Protein AF-A0AAD5YJL0-F1 (afdb_monomer)

Secondary structure (DSSP, 8-state):
-HHHHHHHHHHHHHHHHHH---EEEETTTTEEEES--TT--HHHHHHH-HHHHT--HHHHHHHHH-TT-EEEEEEHHHH----THHHHHHHHHHH-GGGHHHHHHHHHHT-EEEEETTEEEEEE-HHHHHHHHHHHHHHHHT--HHHHHHHHHHHHHHHHHHHHHHTT---TTSHHHHHHHH--

Sequence (184 aa):
MTPLKKDWVNVFGPLTEMLGLQVRMNVQRKCVEIREKLVLSRRVQILLNPSALGFDVNDAIALLRLDDLYLDSFEIKDVKTLHGDHLSRAIGRIAGQDGKTKFTIENASRTRIVLADTKIHILGSFQNIKVARDAIVSLILGSPPGKVYAGLRTIIEVGFLSDHWIDNMPNLVTFTNIIVSCFR

Foldseek 3Di:
DVPCVVCVVVLVVLCCPVVVWDWDQDPVVRFIDTPDPPDPDVLNVCLRCVVVVQHDNVLSVVCSVDVQKDKDKDFLCVLPVDDDPLLVVLLCQCCDDVNVNVVLLCVLLVWDWDDDSGMIMIMDGPVSVVLSVVLSSCSSVPHDSVVSSVSSVVVSVVVVVVVVVVVPDPDPPCPVVPVVVVVD

InterPro domains:
  IPR004087 K Homology domain [SM00322] (76-141)
  IPR036612 K Homology domain, type 1 superfamily [G3DSA:3.30.1370.10] (67-159)
  IPR036612 K Homology domain, type 1 superfamily [SSF54791] (68-156)
  IPR055211 PNO1, second type I KH domain [PF22891] (73-155)
  IPR055211 PNO1, second type I KH domain [cd22392] (73-155)

Solvent-accessible surface area (backbone atoms only — not comparable to full-atom values): 10836 Å² total; per-residue (Å²): 117,72,61,63,69,70,49,37,68,73,51,47,51,58,43,40,72,74,68,66,49,58,72,46,77,40,79,90,79,73,45,76,48,60,78,70,78,84,70,77,49,69,62,57,56,41,50,77,43,26,75,80,75,68,46,54,68,69,61,37,50,49,47,71,74,36,87,70,48,41,83,46,78,47,51,59,60,81,82,45,87,60,60,71,74,54,41,58,51,35,47,49,59,52,32,34,75,94,36,49,46,39,52,51,50,26,64,63,41,68,31,53,73,41,81,57,90,58,40,38,36,40,36,24,41,73,69,35,42,50,54,48,48,54,47,52,51,40,45,61,77,60,51,58,66,69,61,47,54,52,52,49,50,54,53,47,56,52,54,53,57,54,56,59,54,66,79,66,63,86,66,88,78,60,62,72,64,56,61,63,62,73,76,107

Structure (mmCIF, N/CA/C/O backbone):
data_AF-A0AAD5YJL0-F1
#
_entry.id   AF-A0AAD5YJL0-F1
#
loop_
_atom_site.group_PDB
_atom_site.id
_atom_site.type_symbol
_atom_site.label_atom_id
_atom_site.label_alt_id
_atom_site.label_comp_id
_atom_site.label_asym_id
_atom_site.label_entity_id
_atom_site.label_seq_id
_atom_site.pdbx_PDB_ins_code
_atom_site.Cartn_x
_atom_site.Cartn_y
_atom_site.Cartn_z
_atom_site.occupancy
_atom_site.B_iso_or_equiv
_atom_site.auth_seq_id
_atom_site.auth_comp_id
_atom_site.auth_asym_id
_atom_site.auth_atom_id
_atom_site.pdbx_PDB_model_num
ATOM 1 N N . MET A 1 1 ? -6.881 -18.505 12.253 1.00 46.75 1 MET A N 1
ATOM 2 C CA . MET A 1 1 ? -7.752 -18.262 13.435 1.00 46.75 1 MET A CA 1
ATOM 3 C C . MET A 1 1 ? -6.973 -17.828 14.676 1.00 46.75 1 MET A C 1
ATOM 5 O O . MET A 1 1 ? -7.501 -17.049 15.452 1.00 46.75 1 MET A O 1
ATOM 9 N N . THR A 1 2 ? -5.728 -18.274 14.862 1.00 53.34 2 THR A N 1
ATOM 10 C CA . THR A 1 2 ? -4.837 -17.832 15.949 1.00 53.34 2 THR A CA 1
ATOM 11 C C . THR A 1 2 ? -4.441 -16.343 15.971 1.00 53.34 2 THR A C 1
ATOM 13 O O . THR A 1 2 ? -4.261 -15.864 17.087 1.00 53.34 2 THR A O 1
ATOM 16 N N . PRO A 1 3 ? -4.335 -15.585 14.853 1.00 60.44 3 PRO A N 1
ATOM 17 C CA . PRO A 1 3 ? -3.966 -14.164 14.940 1.00 60.44 3 PRO A CA 1
ATOM 18 C C . PRO A 1 3 ? -5.139 -13.290 15.415 1.00 60.44 3 PRO A C 1
ATOM 20 O O . PRO A 1 3 ? -5.037 -12.616 16.429 1.00 60.44 3 PRO A O 1
ATOM 23 N N . LEU A 1 4 ? -6.322 -13.442 14.806 1.00 63.41 4 LEU A N 1
ATOM 24 C CA . LEU A 1 4 ? -7.516 -12.640 15.122 1.00 63.41 4 LEU A CA 1
ATOM 25 C C . LEU A 1 4 ? -7.944 -12.688 16.597 1.00 63.41 4 LEU A C 1
ATOM 27 O O . LEU A 1 4 ? -8.411 -11.687 17.121 1.00 63.41 4 LEU A O 1
ATOM 31 N N . LYS A 1 5 ? -7.778 -13.830 17.283 1.00 67.19 5 LYS A N 1
ATOM 32 C CA . LYS A 1 5 ? -8.105 -13.945 18.716 1.00 67.19 5 LYS A CA 1
ATOM 33 C C . LYS A 1 5 ? -7.075 -13.244 19.615 1.00 67.19 5 LYS A C 1
ATOM 35 O O . LYS A 1 5 ? -7.448 -12.781 20.686 1.00 67.19 5 LYS A O 1
ATOM 40 N N . LYS A 1 6 ? -5.802 -13.188 19.204 1.00 72.50 6 LYS A N 1
ATOM 41 C CA . LYS A 1 6 ? -4.733 -12.502 19.952 1.00 72.50 6 LYS A CA 1
ATOM 42 C C . LYS A 1 6 ? -4.849 -10.989 19.806 1.00 72.50 6 LYS A C 1
ATOM 44 O O . LYS A 1 6 ? -4.764 -10.278 20.799 1.00 72.50 6 LYS A O 1
ATOM 49 N N . ASP A 1 7 ? -5.140 -10.532 18.594 1.00 73.88 7 ASP A N 1
ATOM 50 C CA . ASP A 1 7 ? -5.190 -9.105 18.273 1.00 73.88 7 ASP A CA 1
ATOM 51 C C . ASP A 1 7 ? -6.573 -8.481 18.523 1.00 73.88 7 ASP A C 1
ATOM 53 O O . ASP A 1 7 ? -6.754 -7.275 18.369 1.00 73.88 7 ASP A O 1
ATOM 57 N N . TRP A 1 8 ? -7.554 -9.285 18.954 1.00 77.12 8 TRP A N 1
ATOM 58 C CA . TRP A 1 8 ? -8.937 -8.857 19.185 1.00 77.12 8 TRP A CA 1
ATOM 59 C C . TRP A 1 8 ? -9.049 -7.658 20.131 1.00 77.12 8 TRP A C 1
ATOM 61 O O . TRP A 1 8 ? -9.861 -6.770 19.893 1.00 77.12 8 TRP A O 1
ATOM 71 N N . VAL A 1 9 ? -8.218 -7.603 21.176 1.00 78.00 9 VAL A N 1
ATOM 72 C CA . VAL A 1 9 ? -8.211 -6.491 22.143 1.00 78.00 9 VAL A CA 1
ATOM 73 C C . VAL A 1 9 ? -7.853 -5.169 21.455 1.00 78.00 9 VAL A C 1
ATOM 75 O O . VAL A 1 9 ? -8.500 -4.153 21.698 1.00 78.00 9 VAL A O 1
ATOM 78 N N . ASN A 1 10 ? -6.890 -5.204 20.531 1.00 77.62 10 ASN A N 1
ATOM 79 C CA . ASN A 1 10 ? -6.426 -4.029 19.790 1.00 77.62 10 ASN A CA 1
ATOM 80 C C . ASN A 1 10 ? -7.416 -3.591 18.705 1.00 77.62 10 ASN A C 1
ATOM 82 O O . ASN A 1 10 ? -7.452 -2.421 18.342 1.00 77.62 10 ASN A O 1
ATOM 86 N N . VAL A 1 11 ? -8.213 -4.526 18.184 1.00 77.81 11 VAL A N 1
ATOM 87 C CA . VAL A 1 11 ? -9.255 -4.268 17.178 1.00 77.81 11 VAL A CA 1
ATOM 88 C C . VAL A 1 11 ? -10.523 -3.721 17.838 1.00 77.81 11 VAL A C 1
ATOM 90 O O . VAL A 1 11 ? -11.143 -2.797 17.318 1.00 77.81 11 VAL A O 1
ATOM 93 N N . PHE A 1 12 ? -10.909 -4.271 18.991 1.00 78.69 12 PHE A N 1
ATOM 94 C CA . PHE A 1 12 ? -12.154 -3.926 19.676 1.00 78.69 12 PHE A CA 1
ATOM 95 C C . PHE A 1 12 ? -12.164 -2.489 20.210 1.00 78.69 12 PHE A C 1
ATOM 97 O O . PHE A 1 12 ? -13.127 -1.773 19.950 1.00 78.69 12 PHE A O 1
ATOM 104 N N . GLY A 1 13 ? -11.094 -2.058 20.890 1.00 80.94 13 GLY A N 1
ATOM 105 C CA . GLY A 1 13 ? -10.988 -0.713 21.477 1.00 80.94 13 GLY A CA 1
ATOM 106 C C . GLY A 1 13 ? -11.325 0.422 20.496 1.00 80.94 13 GLY A C 1
ATOM 107 O O . GLY A 1 13 ? -12.311 1.129 20.712 1.00 80.94 13 GLY A O 1
ATOM 108 N N . PRO A 1 14 ? -10.596 0.563 19.371 1.00 78.94 14 PRO A N 1
ATOM 109 C CA . PRO A 1 14 ? -10.868 1.623 18.404 1.00 78.94 14 PRO A CA 1
ATOM 110 C C . PRO A 1 14 ? -12.247 1.498 17.738 1.00 78.94 14 PRO A C 1
ATOM 112 O O . PRO A 1 14 ? -12.846 2.517 17.410 1.00 78.94 14 PRO A O 1
ATOM 115 N N . LEU A 1 15 ? -12.804 0.291 17.574 1.00 77.50 15 LEU A N 1
ATOM 116 C CA . LEU A 1 15 ? -14.157 0.127 17.021 1.00 77.50 15 LEU A CA 1
ATOM 117 C C . LEU A 1 15 ? -15.241 0.687 17.946 1.00 77.50 15 LEU A C 1
ATOM 119 O O . LEU A 1 15 ? -16.172 1.343 17.475 1.00 77.50 15 LEU A O 1
ATOM 123 N N . THR A 1 16 ? -15.139 0.422 19.248 1.00 78.75 16 THR A N 1
ATOM 124 C CA . THR A 1 16 ? -16.136 0.887 20.216 1.00 78.75 16 THR A CA 1
ATOM 125 C C . THR A 1 16 ? -15.958 2.349 20.585 1.00 78.75 16 THR A C 1
ATOM 127 O O . THR A 1 16 ? -16.950 3.053 20.734 1.00 78.75 16 THR A O 1
ATOM 130 N N . GLU A 1 17 ? -14.716 2.813 20.721 1.00 79.06 17 GLU A N 1
ATOM 131 C CA . GLU A 1 17 ? -14.425 4.176 21.174 1.00 79.06 17 GLU A CA 1
ATOM 132 C C . GLU A 1 17 ? -14.577 5.202 20.050 1.00 79.06 17 GLU A C 1
ATOM 134 O O . GLU A 1 17 ? -15.132 6.273 20.277 1.00 79.06 17 GLU A O 1
ATOM 139 N N . MET A 1 18 ? -14.123 4.880 18.833 1.00 71.56 18 MET A N 1
ATOM 140 C CA . MET A 1 18 ? -14.142 5.839 17.724 1.00 71.56 18 MET A CA 1
ATOM 141 C C . MET A 1 18 ? -15.454 5.823 16.942 1.00 71.56 18 MET A C 1
ATOM 143 O O . MET A 1 18 ? -15.911 6.873 16.504 1.00 71.56 18 MET A O 1
ATOM 147 N N . LEU A 1 19 ? -16.052 4.642 16.739 1.00 72.69 19 LEU A N 1
ATOM 148 C CA . LEU A 1 19 ? -17.272 4.502 15.935 1.00 72.69 19 LEU A CA 1
ATOM 149 C C . LEU A 1 19 ? -18.532 4.227 16.766 1.00 72.69 19 LEU A C 1
ATOM 151 O O . LEU A 1 19 ? -19.622 4.210 16.201 1.00 72.69 19 LEU A O 1
ATOM 155 N N . GLY A 1 20 ? -18.418 3.973 18.076 1.00 73.19 20 GLY A N 1
ATOM 156 C CA . GLY A 1 20 ? -19.575 3.643 18.920 1.00 73.19 20 GLY A CA 1
ATOM 157 C C . GLY A 1 20 ? -20.266 2.322 18.552 1.00 73.19 20 GLY A C 1
ATOM 158 O O . GLY A 1 20 ? -21.385 2.060 18.994 1.00 73.19 20 GLY A O 1
ATOM 159 N N . LEU A 1 21 ? -19.625 1.480 17.733 1.00 78.12 21 LEU A N 1
ATOM 160 C CA . LEU A 1 21 ? -20.249 0.286 17.169 1.00 78.12 21 LEU A CA 1
ATOM 161 C C . LEU A 1 21 ? -20.317 -0.843 18.198 1.00 78.12 21 LEU A C 1
ATOM 163 O O . LEU A 1 21 ? -19.326 -1.206 18.830 1.00 78.12 21 LEU A O 1
ATOM 167 N N . GLN A 1 22 ? -21.482 -1.485 18.306 1.00 76.62 22 GLN A N 1
ATOM 168 C CA . GLN A 1 22 ? -21.620 -2.720 19.077 1.00 76.62 22 GLN A CA 1
ATOM 169 C C . GLN A 1 22 ? -21.188 -3.921 18.235 1.00 76.62 22 GLN A C 1
ATOM 171 O O . GLN A 1 22 ? -21.870 -4.311 17.281 1.00 76.62 22 GLN A O 1
ATOM 176 N N . VAL A 1 23 ? -20.065 -4.520 18.627 1.00 78.00 23 VAL A N 1
ATOM 177 C CA . VAL A 1 23 ? -19.414 -5.622 17.914 1.00 78.00 23 VAL A CA 1
ATOM 178 C C . VAL A 1 23 ? -19.487 -6.909 18.737 1.00 78.00 23 VAL A C 1
ATOM 180 O O . VAL A 1 23 ? -19.217 -6.907 19.939 1.00 78.00 23 VAL A O 1
ATOM 183 N N . ARG A 1 24 ? -19.834 -8.030 18.097 1.00 79.88 24 ARG A N 1
ATOM 184 C CA . ARG A 1 24 ? -19.809 -9.375 18.692 1.00 79.88 24 ARG A CA 1
ATOM 185 C C . ARG A 1 24 ? -19.004 -10.325 17.815 1.00 79.88 24 ARG A C 1
ATOM 187 O O . ARG A 1 24 ? -19.235 -10.418 16.616 1.00 79.88 24 ARG A O 1
ATOM 194 N N . MET A 1 25 ? -18.084 -11.077 18.410 1.00 77.25 25 MET A N 1
ATOM 195 C CA . MET A 1 25 ? -17.348 -12.124 17.701 1.00 77.25 25 MET A CA 1
ATOM 196 C C . MET A 1 25 ? -18.051 -13.472 17.877 1.00 77.25 25 MET A C 1
ATOM 198 O O . MET A 1 25 ? -18.180 -13.967 18.997 1.00 77.25 25 MET A O 1
ATOM 202 N N . ASN A 1 26 ? -18.467 -14.097 16.775 1.00 80.88 26 ASN A N 1
ATOM 203 C CA . ASN A 1 26 ? -19.006 -15.452 16.786 1.00 80.88 26 ASN A CA 1
ATOM 204 C C . ASN A 1 26 ? -17.896 -16.458 16.445 1.00 80.88 26 ASN A C 1
ATOM 206 O O . ASN A 1 26 ? -17.498 -16.617 15.289 1.00 80.88 26 ASN A O 1
ATOM 210 N N . VAL A 1 27 ? -17.396 -17.159 17.465 1.00 78.25 27 VAL A N 1
ATOM 211 C CA . VAL A 1 27 ? -16.265 -18.097 17.339 1.00 78.25 27 VAL A CA 1
ATOM 212 C C . VAL A 1 27 ? -16.626 -19.336 16.510 1.00 78.25 27 VAL A C 1
ATOM 214 O O . VAL A 1 27 ? -15.765 -19.872 15.813 1.00 78.25 27 VAL A O 1
ATOM 217 N N . GLN A 1 28 ? -17.889 -19.772 16.532 1.00 75.38 28 GLN A N 1
ATOM 218 C CA . GLN A 1 28 ? -18.337 -20.951 15.781 1.00 75.38 28 GLN A CA 1
ATOM 219 C C . GLN A 1 28 ? -18.406 -20.669 14.279 1.00 75.38 28 GLN A C 1
ATOM 221 O O . GLN A 1 28 ? -17.932 -21.466 13.472 1.00 75.38 28 GLN A O 1
ATOM 226 N N . ARG A 1 29 ? -18.942 -19.500 13.906 1.00 70.94 29 ARG A N 1
ATOM 227 C CA . ARG A 1 29 ? -19.038 -19.072 12.500 1.00 70.94 29 ARG A CA 1
ATOM 228 C C . ARG A 1 29 ? -17.760 -18.420 11.977 1.00 70.94 29 ARG A C 1
ATOM 230 O O . ARG A 1 29 ? -17.644 -18.225 10.775 1.00 70.94 29 ARG A O 1
ATOM 237 N N . LYS A 1 30 ? -16.797 -18.121 12.857 1.00 69.75 30 LYS A N 1
ATOM 238 C CA . LYS A 1 30 ? -15.555 -17.397 12.535 1.00 69.75 30 LYS A CA 1
ATOM 239 C C . LYS A 1 30 ? -15.830 -16.035 11.882 1.00 69.75 30 LYS A C 1
ATOM 241 O O . LYS A 1 30 ? -15.093 -15.608 11.000 1.00 69.75 30 LYS A O 1
ATOM 246 N N . CYS A 1 31 ? -16.899 -15.368 12.310 1.00 67.31 31 CYS A N 1
ATOM 247 C CA . CYS A 1 31 ? -17.322 -14.078 11.774 1.00 67.31 31 CYS A CA 1
ATOM 248 C C . CYS A 1 31 ? -17.524 -13.074 12.905 1.00 67.31 31 CYS A C 1
ATOM 250 O O . CYS A 1 31 ? -17.873 -13.441 14.030 1.00 67.31 31 CYS A O 1
ATOM 252 N N . VAL A 1 32 ? -17.321 -11.801 12.584 1.00 75.56 32 VAL A N 1
ATOM 253 C CA . VAL A 1 32 ? -17.622 -10.685 13.474 1.00 75.56 32 VAL A CA 1
ATOM 254 C C . VAL A 1 32 ? -18.936 -10.058 13.022 1.00 75.56 32 VAL A C 1
ATOM 256 O O . VAL A 1 32 ? -19.089 -9.695 11.858 1.00 75.56 32 VAL A O 1
ATOM 259 N N . GLU A 1 33 ? -19.893 -9.974 13.936 1.00 75.00 33 GLU A N 1
ATOM 260 C CA . GLU A 1 33 ? -21.215 -9.403 13.714 1.00 75.00 33 GLU A CA 1
ATOM 261 C C . GLU A 1 33 ? -21.263 -7.998 14.320 1.00 75.00 33 GLU A C 1
ATOM 263 O O . GLU A 1 33 ? -20.837 -7.779 15.456 1.00 75.00 33 GLU A O 1
ATOM 268 N N . ILE A 1 34 ? -21.789 -7.042 13.560 1.00 75.88 34 ILE A N 1
ATOM 269 C CA . ILE A 1 34 ? -21.974 -5.655 13.990 1.00 75.88 34 ILE A CA 1
ATOM 270 C C . ILE A 1 34 ? -23.470 -5.377 14.027 1.00 75.88 34 ILE A C 1
ATOM 272 O O . ILE A 1 34 ? -24.204 -5.767 13.116 1.00 75.88 34 ILE A O 1
ATOM 276 N N . ARG A 1 35 ? -23.926 -4.751 15.114 1.00 70.12 35 ARG A N 1
ATOM 277 C CA . ARG A 1 35 ? -25.357 -4.550 15.378 1.00 70.12 35 ARG A CA 1
ATOM 278 C C . ARG A 1 35 ? -25.995 -3.500 14.461 1.00 70.12 35 ARG A C 1
ATOM 280 O O . ARG A 1 35 ? -27.181 -3.611 14.164 1.00 70.12 35 ARG A O 1
ATOM 287 N N . GLU A 1 36 ? -25.217 -2.536 13.972 1.00 65.56 36 GLU A N 1
ATOM 288 C CA . GLU A 1 36 ? -25.666 -1.520 13.015 1.00 65.56 36 GLU A CA 1
ATOM 289 C C . GLU A 1 36 ? -25.224 -1.839 11.581 1.00 65.56 36 GLU A C 1
ATOM 291 O O . GLU A 1 36 ? -24.069 -2.168 11.315 1.00 65.56 36 GLU A O 1
ATOM 296 N N . LYS A 1 37 ? -26.174 -1.740 10.642 1.00 54.81 37 LYS A N 1
ATOM 297 C CA . LYS A 1 37 ? -25.960 -1.954 9.198 1.00 54.81 37 LYS A CA 1
ATOM 298 C C . LYS A 1 37 ? -25.691 -0.660 8.426 1.00 54.81 37 LYS A C 1
ATOM 300 O O . LYS A 1 37 ? -25.447 -0.727 7.221 1.00 54.81 37 LYS A O 1
ATOM 305 N N . LEU A 1 38 ? -25.811 0.503 9.070 1.00 47.91 38 LEU A N 1
ATOM 306 C CA . LEU A 1 38 ? -25.838 1.782 8.372 1.00 47.91 38 LEU A CA 1
ATOM 307 C C . LEU A 1 38 ? -24.410 2.182 7.982 1.00 47.91 38 LEU A C 1
ATOM 309 O O . LEU A 1 38 ? -23.680 2.788 8.749 1.00 47.91 38 LEU A O 1
ATOM 313 N N . VAL A 1 39 ? -24.037 1.781 6.766 1.00 52.69 39 VAL A N 1
ATOM 314 C CA . VAL A 1 39 ? -22.784 2.119 6.084 1.00 52.69 39 VAL A CA 1
ATOM 315 C C . VAL A 1 39 ? -21.554 1.595 6.825 1.00 52.69 39 VAL A C 1
ATOM 317 O O . VAL A 1 39 ? -20.802 2.331 7.456 1.00 52.69 39 VAL A O 1
ATOM 320 N N . LEU A 1 40 ? -21.287 0.292 6.683 1.00 58.03 40 LEU A N 1
ATOM 321 C CA . LEU A 1 40 ? -19.936 -0.213 6.917 1.00 58.03 40 LEU A CA 1
ATOM 322 C C . LEU A 1 40 ? -19.003 0.443 5.898 1.00 58.03 40 LEU A C 1
ATOM 324 O O . LEU A 1 40 ? -18.838 -0.047 4.779 1.00 58.03 40 LEU A O 1
ATOM 328 N N . SER A 1 41 ? -18.404 1.567 6.291 1.00 63.59 41 SER A N 1
ATOM 329 C CA . SER A 1 41 ? -17.287 2.173 5.584 1.00 63.59 41 SER A CA 1
ATOM 330 C C . SER A 1 41 ? -16.277 1.076 5.287 1.00 63.59 41 SER A C 1
ATOM 332 O O . SER A 1 41 ? -15.965 0.260 6.155 1.00 63.59 41 SER A O 1
ATOM 334 N N . ARG A 1 42 ? -15.764 1.033 4.056 1.00 64.62 42 ARG A N 1
ATOM 335 C CA . ARG A 1 42 ? -14.827 -0.003 3.583 1.00 64.62 42 ARG A CA 1
ATOM 336 C C . ARG A 1 42 ? -13.682 -0.247 4.583 1.00 64.62 42 ARG A C 1
ATOM 338 O O . ARG A 1 42 ? -13.279 -1.386 4.786 1.00 64.62 42 ARG A O 1
ATOM 345 N N . ARG A 1 43 ? -13.260 0.815 5.285 1.00 67.75 43 ARG A N 1
ATOM 346 C CA . ARG A 1 43 ? -12.330 0.832 6.432 1.00 67.75 43 ARG A CA 1
ATOM 347 C C . ARG A 1 43 ? -12.700 -0.151 7.552 1.00 67.75 43 ARG A C 1
ATOM 349 O O . ARG A 1 43 ? -11.858 -0.930 7.984 1.00 67.75 43 ARG A O 1
ATOM 356 N N . VAL A 1 44 ? -13.963 -0.171 7.973 1.00 67.69 44 VAL A N 1
ATOM 357 C CA . VAL A 1 44 ? -14.464 -1.057 9.035 1.00 67.69 44 VAL A CA 1
ATOM 358 C C . VAL A 1 44 ? -14.429 -2.517 8.579 1.00 67.69 44 VAL A C 1
ATOM 360 O O . VAL A 1 44 ? -14.001 -3.381 9.334 1.00 67.69 44 VAL A O 1
ATOM 363 N N . GLN A 1 45 ? -14.784 -2.811 7.323 1.00 69.00 45 GLN A N 1
ATOM 364 C CA . GLN A 1 45 ? -14.662 -4.174 6.779 1.00 69.00 45 GLN A CA 1
ATOM 365 C C . GLN A 1 45 ? -13.216 -4.680 6.752 1.00 69.00 45 GLN A C 1
ATOM 367 O O . GLN A 1 45 ? -12.971 -5.843 7.076 1.00 69.00 45 GLN A O 1
ATOM 372 N N . ILE A 1 46 ? -12.270 -3.810 6.396 1.00 66.12 46 ILE A N 1
ATOM 373 C CA . ILE A 1 46 ? -10.839 -4.138 6.378 1.00 66.12 46 ILE A CA 1
ATOM 374 C C . ILE A 1 46 ? -10.348 -4.455 7.795 1.00 66.12 46 ILE A C 1
ATOM 376 O O . ILE A 1 46 ? -9.626 -5.430 7.979 1.00 66.12 46 ILE A O 1
ATOM 380 N N . LEU A 1 47 ? -10.787 -3.697 8.804 1.00 67.44 47 LEU A N 1
ATOM 381 C CA . LEU A 1 47 ? -10.372 -3.908 10.192 1.00 67.44 47 LEU A CA 1
ATOM 382 C C . LEU A 1 47 ? -10.971 -5.168 10.836 1.00 67.44 47 LEU A C 1
ATOM 384 O O . LEU A 1 47 ? -10.356 -5.763 11.717 1.00 67.44 47 LEU A O 1
ATOM 388 N N . LEU A 1 48 ? -12.140 -5.622 10.385 1.00 67.69 48 LEU A N 1
ATOM 389 C CA . LEU A 1 48 ? -12.739 -6.867 10.881 1.00 67.69 48 LEU A CA 1
ATOM 390 C C . LEU A 1 48 ? -12.011 -8.104 10.353 1.00 67.69 48 LEU A C 1
ATOM 392 O O . LEU A 1 48 ? -11.904 -9.103 11.062 1.00 67.69 48 LEU A O 1
ATOM 396 N N . ASN A 1 49 ? -11.507 -8.038 9.117 1.00 64.81 49 ASN A N 1
ATOM 397 C CA . ASN A 1 49 ? -10.803 -9.138 8.464 1.00 64.81 49 ASN A CA 1
ATOM 398 C C . ASN A 1 49 ? -9.484 -8.673 7.809 1.00 64.81 49 ASN A C 1
ATOM 400 O O . ASN A 1 49 ? -9.318 -8.835 6.598 1.00 64.81 49 ASN A O 1
ATOM 404 N N . PRO A 1 50 ? -8.502 -8.168 8.581 1.00 59.91 50 PRO A N 1
ATOM 405 C CA . PRO A 1 50 ? -7.240 -7.669 8.024 1.00 59.91 50 PRO A CA 1
ATOM 406 C C . PRO A 1 50 ? -6.436 -8.800 7.368 1.00 59.91 50 PRO A C 1
ATOM 408 O O . PRO A 1 50 ? -5.851 -8.636 6.298 1.00 59.91 50 PRO A O 1
ATOM 411 N N . SER A 1 51 ? -6.541 -10.008 7.935 1.00 56.34 51 SER A N 1
ATOM 412 C CA . SER A 1 51 ? -5.930 -11.225 7.387 1.00 56.34 51 SER A CA 1
ATOM 413 C C . SER A 1 51 ? -6.489 -11.653 6.026 1.00 56.34 51 SER A C 1
ATOM 415 O O . SER A 1 51 ? -5.783 -12.324 5.282 1.00 56.34 51 SER A O 1
ATOM 417 N N . ALA A 1 52 ? -7.714 -11.254 5.664 1.00 59.59 52 ALA A N 1
ATOM 418 C CA . ALA A 1 52 ? -8.279 -11.563 4.349 1.00 59.59 52 ALA A CA 1
ATOM 419 C C . ALA A 1 52 ? -7.646 -10.728 3.223 1.00 59.59 52 ALA A C 1
ATOM 421 O O . ALA A 1 52 ? -7.704 -11.124 2.062 1.00 59.59 52 ALA A O 1
ATOM 422 N N . LEU A 1 53 ? -7.041 -9.587 3.564 1.00 62.50 53 LEU A N 1
ATOM 423 C CA . LEU A 1 53 ? -6.411 -8.660 2.620 1.00 62.50 53 LEU A CA 1
ATOM 424 C C . LEU A 1 53 ? -4.876 -8.654 2.728 1.00 62.50 53 LEU A C 1
ATOM 426 O O . LEU A 1 53 ? -4.209 -7.957 1.972 1.00 62.50 53 LEU A O 1
ATOM 430 N N . GLY A 1 54 ? -4.307 -9.422 3.664 1.00 67.69 54 GLY A N 1
ATOM 431 C CA . GLY A 1 54 ? -2.863 -9.468 3.909 1.00 67.69 54 GLY A CA 1
ATOM 432 C C . GLY A 1 54 ? -2.309 -8.249 4.654 1.00 67.69 54 GLY A C 1
ATOM 433 O O . GLY A 1 54 ? -1.096 -8.059 4.677 1.00 67.69 54 GLY A O 1
ATOM 434 N N . PHE A 1 55 ? -3.176 -7.428 5.253 1.00 70.81 55 PHE A N 1
ATOM 435 C CA . PHE A 1 55 ? -2.766 -6.281 6.060 1.00 70.81 55 PHE A CA 1
ATOM 436 C C . PHE A 1 55 ? -2.450 -6.681 7.497 1.00 70.81 55 PHE A C 1
ATOM 438 O O . PHE A 1 55 ? -3.087 -7.574 8.061 1.00 70.81 55 PHE A O 1
ATOM 445 N N . ASP A 1 56 ? -1.487 -5.977 8.092 1.00 77.44 56 ASP A N 1
ATOM 446 C CA . ASP A 1 56 ? -1.247 -6.059 9.527 1.00 77.44 56 ASP A CA 1
ATOM 447 C C . ASP A 1 56 ? -2.367 -5.340 10.296 1.00 77.44 56 ASP A C 1
ATOM 449 O O . ASP A 1 56 ? -3.006 -4.405 9.800 1.00 77.44 56 ASP A O 1
ATOM 453 N N . VAL A 1 57 ? -2.608 -5.765 11.533 1.00 76.69 57 VAL A N 1
ATOM 454 C CA . VAL A 1 57 ? -3.636 -5.175 12.400 1.00 76.69 57 VAL A CA 1
ATOM 455 C C . VAL A 1 57 ? -3.317 -3.708 12.688 1.00 76.69 57 VAL A C 1
ATOM 457 O O . VAL A 1 57 ? -4.218 -2.871 12.706 1.00 76.69 57 VAL A O 1
ATOM 460 N N . ASN A 1 58 ? -2.034 -3.374 12.832 1.00 80.00 58 ASN A N 1
ATOM 461 C CA . ASN A 1 58 ? -1.579 -2.001 13.052 1.00 80.00 58 ASN A CA 1
ATOM 462 C C . ASN A 1 58 ? -1.918 -1.078 11.870 1.00 80.00 58 ASN A C 1
ATOM 464 O O . ASN A 1 58 ? -2.392 0.040 12.078 1.00 80.00 58 ASN A O 1
ATOM 468 N N . ASP A 1 59 ? -1.749 -1.567 10.638 1.00 80.12 59 ASP A N 1
ATOM 469 C CA . ASP A 1 59 ? -2.073 -0.822 9.416 1.00 80.12 59 ASP A CA 1
ATOM 470 C C . ASP A 1 59 ? -3.591 -0.583 9.302 1.00 80.12 59 ASP A C 1
ATOM 472 O O . ASP A 1 59 ? -4.041 0.495 8.906 1.00 80.12 59 ASP A O 1
ATOM 476 N N . ALA A 1 60 ? -4.400 -1.564 9.716 1.00 77.31 60 ALA A N 1
ATOM 477 C CA . ALA A 1 60 ? -5.853 -1.422 9.762 1.00 77.31 60 ALA A CA 1
ATOM 478 C C . ALA A 1 60 ? -6.311 -0.404 10.823 1.00 77.31 60 ALA A C 1
ATOM 480 O O . ALA A 1 60 ? -7.257 0.347 10.586 1.00 77.31 60 ALA A O 1
ATOM 481 N N . ILE A 1 61 ? -5.640 -0.341 11.978 1.00 79.75 61 ILE A N 1
ATOM 482 C CA . ILE A 1 61 ? -5.923 0.667 13.012 1.00 79.75 61 ILE A CA 1
ATOM 483 C C . ILE A 1 61 ? -5.557 2.068 12.504 1.00 7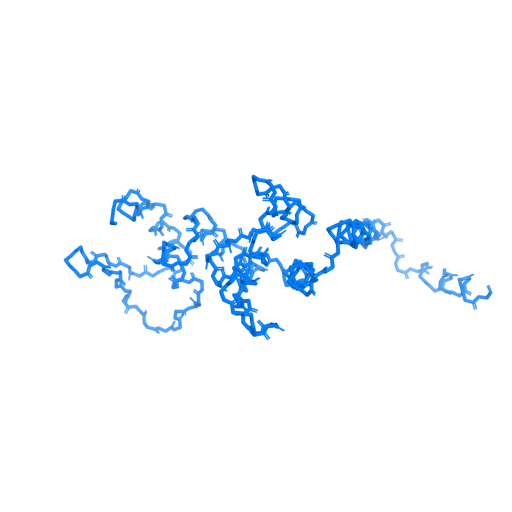9.75 61 ILE A C 1
ATOM 485 O O . ILE A 1 61 ? -6.308 3.017 12.736 1.00 79.75 61 ILE A O 1
ATOM 489 N N . ALA A 1 62 ? -4.444 2.213 11.778 1.00 80.69 62 ALA A N 1
ATOM 490 C CA . ALA A 1 62 ? -4.036 3.492 11.194 1.00 80.69 62 ALA A CA 1
ATOM 491 C C . ALA A 1 62 ? -5.095 4.060 10.231 1.00 80.69 62 ALA A C 1
ATOM 493 O O . ALA A 1 62 ? -5.368 5.259 10.262 1.00 80.69 62 ALA A O 1
ATOM 494 N N . LEU A 1 63 ? -5.751 3.193 9.449 1.00 80.00 63 LEU A N 1
ATOM 495 C CA . LEU A 1 63 ? -6.874 3.565 8.581 1.00 80.00 63 LEU A CA 1
ATOM 496 C C . LEU A 1 63 ? -8.101 4.100 9.329 1.00 80.00 63 LEU A C 1
ATOM 498 O O . LEU A 1 63 ? -8.874 4.848 8.736 1.00 80.00 63 LEU A O 1
ATOM 502 N N . LEU A 1 64 ? -8.322 3.694 10.583 1.00 78.00 64 LEU A N 1
ATOM 503 C CA . LEU A 1 64 ? -9.403 4.250 11.403 1.00 78.00 64 LEU A CA 1
ATOM 504 C C . LEU A 1 64 ? -9.007 5.563 12.068 1.00 78.00 64 LEU A C 1
ATOM 506 O O . LEU A 1 64 ? -9.866 6.410 12.274 1.00 78.00 64 LEU A O 1
ATOM 510 N N . ARG A 1 65 ? -7.727 5.723 12.417 1.00 77.94 65 ARG A N 1
ATOM 511 C CA . ARG A 1 65 ? -7.224 6.903 13.131 1.00 77.94 65 ARG A CA 1
ATOM 512 C C . ARG A 1 65 ? -7.147 8.154 12.268 1.00 77.94 65 ARG A C 1
ATOM 514 O O . ARG A 1 65 ? -7.404 9.236 12.782 1.00 77.94 65 ARG A O 1
ATOM 521 N N . LEU A 1 66 ? -6.734 8.019 11.008 1.00 76.38 66 LEU A N 1
ATOM 522 C CA . LEU A 1 66 ? -6.545 9.153 10.104 1.00 76.38 66 LEU A CA 1
ATOM 523 C C . LEU A 1 66 ? -7.582 9.116 8.981 1.00 76.38 66 LEU A C 1
ATOM 525 O O . LEU A 1 66 ? -7.568 8.214 8.141 1.00 76.38 66 LEU A O 1
ATOM 529 N N . ASP A 1 67 ? -8.427 10.144 8.921 1.0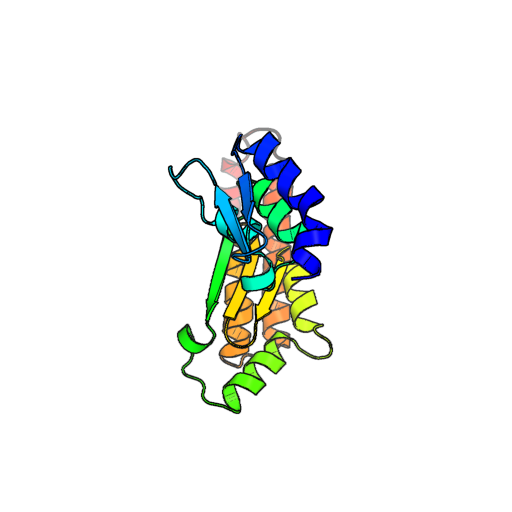0 73.19 67 ASP A N 1
ATOM 530 C CA . ASP A 1 67 ? -9.475 10.247 7.904 1.00 73.19 67 ASP A CA 1
ATOM 531 C C . ASP A 1 67 ? -8.954 10.531 6.491 1.00 73.19 67 ASP A C 1
ATOM 533 O O . ASP A 1 67 ? -9.626 10.191 5.516 1.00 73.19 67 ASP A O 1
ATOM 537 N N . ASP A 1 68 ? -7.731 11.043 6.369 1.00 80.38 68 ASP A N 1
ATOM 538 C CA . ASP A 1 68 ? -7.075 11.318 5.085 1.00 80.38 68 ASP A CA 1
ATOM 539 C C . ASP A 1 68 ? -6.323 10.108 4.507 1.00 80.38 68 ASP A C 1
ATOM 541 O O . ASP A 1 68 ? -5.715 10.198 3.434 1.00 80.38 68 ASP A O 1
ATOM 545 N N . LEU A 1 69 ? -6.352 8.964 5.202 1.00 84.38 69 LEU A N 1
ATOM 546 C CA . LEU A 1 69 ? -5.740 7.732 4.724 1.00 84.38 69 LEU A CA 1
ATOM 547 C C . LEU A 1 69 ? -6.725 6.950 3.846 1.00 84.38 69 LEU A C 1
ATOM 549 O O . LEU A 1 69 ? -7.857 6.626 4.234 1.00 84.38 69 LEU A O 1
ATOM 553 N N . TYR A 1 70 ? -6.273 6.617 2.644 1.00 85.19 70 TYR A N 1
ATOM 554 C CA . TYR A 1 70 ? -7.029 5.848 1.667 1.00 85.19 70 TYR A CA 1
ATOM 555 C C . TYR A 1 70 ? -6.375 4.487 1.448 1.00 85.19 70 TYR A C 1
ATOM 557 O O . TYR A 1 70 ? -5.156 4.337 1.533 1.00 85.19 70 TYR A O 1
ATOM 565 N N . LEU A 1 71 ? -7.213 3.489 1.164 1.00 85.25 71 LEU A N 1
ATOM 566 C CA . LEU A 1 71 ? -6.781 2.194 0.658 1.00 85.25 71 LEU A CA 1
ATOM 567 C C . LEU A 1 71 ? -7.114 2.119 -0.819 1.00 85.25 71 LEU A C 1
ATOM 569 O O . LEU A 1 71 ? -8.278 2.237 -1.208 1.00 85.25 71 LEU A O 1
ATOM 573 N N . ASP A 1 72 ? -6.099 1.806 -1.604 1.00 87.38 72 ASP A N 1
ATOM 574 C CA . ASP A 1 72 ? -6.239 1.517 -3.012 1.00 87.38 72 ASP A CA 1
ATOM 575 C C . ASP A 1 72 ? -5.823 0.070 -3.293 1.00 87.38 72 ASP A C 1
ATOM 577 O O . ASP A 1 72 ? -4.826 -0.425 -2.768 1.00 87.38 72 ASP A O 1
ATOM 581 N N . SER A 1 73 ? -6.640 -0.645 -4.061 1.00 87.00 73 SER A N 1
ATOM 582 C CA . SER A 1 73 ? -6.442 -2.065 -4.365 1.00 87.00 73 SER A CA 1
ATOM 583 C C . SER A 1 73 ? -6.401 -2.247 -5.866 1.00 87.00 73 SER A C 1
ATOM 585 O O . SER A 1 73 ? -7.317 -1.828 -6.570 1.00 87.00 73 SER A O 1
ATOM 587 N N . PHE A 1 74 ? -5.336 -2.872 -6.345 1.00 89.38 74 PHE A N 1
ATOM 588 C CA . PHE A 1 74 ? -5.033 -2.964 -7.760 1.00 89.38 74 PHE A CA 1
ATOM 589 C C . PHE A 1 74 ? -4.616 -4.387 -8.139 1.00 89.38 74 PHE A C 1
ATOM 591 O O . PHE A 1 74 ? -3.848 -5.022 -7.415 1.00 89.38 74 PHE A O 1
ATOM 598 N N . GLU A 1 75 ? -5.108 -4.892 -9.272 1.00 88.94 75 GLU A N 1
ATOM 599 C CA . GLU A 1 75 ? -4.701 -6.186 -9.819 1.00 88.94 75 GLU A CA 1
ATOM 600 C C . GLU A 1 75 ? -3.707 -6.008 -10.964 1.00 88.94 75 GLU A C 1
ATOM 602 O O . GLU A 1 75 ? -3.921 -5.227 -11.884 1.00 88.94 75 GLU A O 1
ATOM 607 N N . ILE A 1 76 ? -2.636 -6.805 -10.970 1.00 86.25 76 ILE A N 1
ATOM 608 C CA . ILE A 1 76 ? -1.596 -6.734 -12.017 1.00 86.25 76 ILE A CA 1
ATOM 609 C C . ILE A 1 76 ? -2.195 -6.948 -13.424 1.00 86.25 76 ILE A C 1
ATOM 611 O O . ILE A 1 76 ? -1.708 -6.383 -14.407 1.00 86.25 76 ILE A O 1
ATOM 615 N N . LYS A 1 77 ? -3.279 -7.728 -13.508 1.00 84.50 77 LYS A N 1
ATOM 616 C CA . LYS A 1 77 ? -3.994 -8.051 -14.750 1.00 84.50 77 LYS A CA 1
ATOM 617 C C . LYS A 1 77 ? -4.634 -6.833 -15.420 1.00 84.50 77 LYS A C 1
ATOM 619 O O . LYS A 1 77 ? -4.749 -6.842 -16.642 1.00 84.50 77 LYS A O 1
ATOM 624 N N . ASP A 1 78 ? -4.986 -5.800 -14.655 1.00 82.94 78 ASP A N 1
ATOM 625 C CA . ASP A 1 78 ? -5.661 -4.603 -15.171 1.00 82.94 78 ASP A CA 1
ATOM 626 C C . ASP A 1 78 ? -4.720 -3.719 -16.007 1.00 82.94 78 ASP A C 1
ATOM 628 O O . ASP A 1 78 ? -5.162 -3.013 -16.908 1.00 82.94 78 ASP A O 1
ATOM 632 N N . VAL A 1 79 ? -3.409 -3.763 -15.737 1.00 78.88 79 VAL A N 1
ATOM 633 C CA . VAL A 1 79 ? -2.395 -3.018 -16.513 1.00 78.88 79 VAL A CA 1
ATOM 634 C C . VAL A 1 79 ? -1.897 -3.827 -17.698 1.00 78.88 79 VAL A C 1
ATOM 636 O O . VAL A 1 79 ? -1.674 -3.282 -18.779 1.00 78.88 79 VAL A O 1
ATOM 639 N N . LYS A 1 80 ? -1.669 -5.128 -17.501 1.00 78.00 80 LYS A N 1
ATOM 640 C CA . LYS A 1 80 ? -1.180 -6.003 -18.562 1.00 78.00 80 LYS A CA 1
ATOM 641 C C . LYS A 1 80 ? -1.677 -7.421 -18.337 1.00 78.00 80 LYS A C 1
ATOM 643 O O . LYS A 1 80 ? -1.479 -8.000 -17.270 1.00 78.00 80 LYS A O 1
ATOM 648 N N . THR A 1 81 ? -2.247 -8.013 -19.380 1.00 78.75 81 THR A N 1
ATOM 649 C CA . THR A 1 81 ? -2.708 -9.406 -19.397 1.00 78.75 81 THR A CA 1
ATOM 650 C C . THR A 1 81 ? -1.516 -10.369 -19.459 1.00 78.75 81 THR A C 1
ATOM 652 O O . THR A 1 81 ? -1.163 -10.944 -20.488 1.00 78.75 81 THR A O 1
ATOM 655 N N . LEU A 1 82 ? -0.833 -10.517 -18.327 1.00 72.12 82 LEU A N 1
ATOM 656 C CA . LEU A 1 82 ? 0.338 -11.376 -18.175 1.00 72.12 82 LEU A CA 1
ATOM 657 C C . LEU A 1 82 ? -0.091 -12.801 -17.817 1.00 72.12 82 LEU A C 1
ATOM 659 O O . LEU A 1 82 ? -0.975 -13.008 -16.989 1.00 72.12 82 LEU A O 1
ATOM 663 N N . HIS A 1 83 ? 0.568 -13.781 -18.432 1.00 76.38 83 HIS A N 1
ATOM 664 C CA . HIS A 1 83 ? 0.325 -15.204 -18.206 1.00 76.38 83 HIS A CA 1
ATOM 665 C C . HIS A 1 83 ? 1.541 -15.834 -17.512 1.00 76.38 83 HIS A C 1
ATOM 667 O O . HIS A 1 83 ? 2.679 -15.513 -17.864 1.00 76.38 83 HIS A O 1
ATOM 673 N N . GLY A 1 84 ? 1.287 -16.703 -16.525 1.00 82.31 84 GLY A N 1
ATOM 674 C CA . GLY A 1 84 ? 2.273 -17.566 -15.855 1.00 82.31 84 GLY A CA 1
ATOM 675 C C . GLY A 1 84 ? 3.608 -16.889 -15.527 1.00 82.31 84 GLY A C 1
ATOM 676 O O . GLY A 1 84 ? 3.684 -16.018 -14.658 1.00 82.31 84 GLY A O 1
ATOM 677 N N . ASP A 1 85 ? 4.654 -17.269 -16.261 1.00 85.88 85 ASP A N 1
ATOM 678 C CA . ASP A 1 85 ? 6.048 -16.840 -16.068 1.00 85.88 85 ASP A CA 1
ATOM 679 C C . ASP A 1 85 ? 6.270 -15.330 -16.169 1.00 85.88 85 ASP A C 1
ATOM 681 O O . ASP A 1 85 ? 7.216 -14.774 -15.600 1.00 85.88 85 ASP A O 1
ATOM 685 N N . HIS A 1 86 ? 5.423 -14.628 -16.917 1.00 87.19 86 HIS A N 1
ATOM 686 C CA . HIS A 1 86 ? 5.528 -13.178 -17.002 1.00 87.19 86 HIS A CA 1
ATOM 687 C C . HIS A 1 86 ? 4.960 -12.491 -15.756 1.00 87.19 86 HIS A C 1
ATOM 689 O O . HIS A 1 86 ? 5.462 -11.435 -15.371 1.00 87.19 86 HIS A O 1
ATOM 695 N N . LEU A 1 87 ? 3.962 -13.097 -15.103 1.00 87.75 87 LEU A N 1
ATOM 696 C CA . LEU A 1 87 ? 3.364 -12.582 -13.872 1.00 87.75 87 LEU A CA 1
ATOM 697 C C . LEU A 1 87 ? 4.310 -12.785 -12.682 1.00 87.75 87 LEU A C 1
ATOM 699 O O . LEU A 1 87 ? 4.577 -11.829 -11.957 1.00 87.75 87 LEU A O 1
ATOM 703 N N . SER A 1 88 ? 4.906 -13.973 -12.542 1.00 88.06 88 SER A N 1
ATOM 704 C CA . SER A 1 88 ? 5.910 -14.236 -11.497 1.00 88.06 88 SER A CA 1
ATOM 705 C C . SER A 1 88 ? 7.143 -13.338 -11.649 1.00 88.06 88 SER A C 1
ATOM 707 O O . SER A 1 88 ? 7.635 -12.778 -10.668 1.00 88.06 88 SER A O 1
ATOM 709 N N . ARG A 1 89 ? 7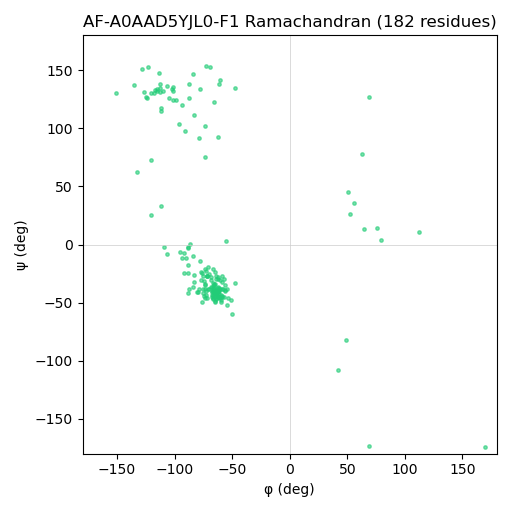.595 -13.101 -12.887 1.00 89.38 89 ARG A N 1
ATOM 710 C CA . ARG A 1 89 ? 8.693 -12.165 -13.170 1.00 89.38 89 ARG A CA 1
ATOM 711 C C . ARG A 1 89 ? 8.322 -10.716 -12.837 1.00 89.38 89 ARG A C 1
ATOM 713 O O . ARG A 1 89 ? 9.158 -9.998 -12.295 1.00 89.38 89 ARG A O 1
ATOM 720 N N . ALA A 1 90 ? 7.100 -10.275 -13.142 1.00 89.00 90 ALA A N 1
ATOM 721 C CA . ALA A 1 90 ? 6.635 -8.933 -12.783 1.00 89.00 90 ALA A CA 1
ATOM 722 C C . ALA A 1 90 ? 6.581 -8.747 -11.257 1.00 89.00 90 ALA A C 1
ATOM 724 O O . ALA A 1 90 ? 7.106 -7.756 -10.752 1.00 89.00 90 ALA A O 1
ATOM 725 N N . ILE A 1 91 ? 6.054 -9.731 -10.521 1.00 90.12 91 ILE A N 1
ATOM 726 C CA . ILE A 1 91 ? 6.049 -9.732 -9.049 1.00 90.12 91 ILE A CA 1
ATOM 727 C C . ILE A 1 91 ? 7.479 -9.660 -8.500 1.00 90.12 91 ILE A C 1
ATOM 729 O O . ILE A 1 91 ? 7.766 -8.831 -7.636 1.00 90.12 91 ILE A O 1
ATOM 733 N N . GLY A 1 92 ? 8.398 -10.456 -9.057 1.00 91.44 92 GLY A N 1
ATOM 734 C CA . GLY A 1 92 ? 9.810 -10.440 -8.673 1.00 91.44 92 GLY A CA 1
ATOM 735 C C . GLY A 1 92 ? 10.481 -9.075 -8.866 1.00 91.44 92 GLY A C 1
ATOM 736 O O . GLY A 1 92 ? 11.331 -8.693 -8.068 1.00 91.44 92 GLY A O 1
ATOM 737 N N . ARG A 1 93 ? 10.069 -8.292 -9.872 1.00 90.44 93 ARG A N 1
ATOM 738 C CA . ARG A 1 93 ? 10.570 -6.920 -10.086 1.00 90.44 93 ARG A CA 1
ATOM 739 C C . ARG A 1 93 ? 10.014 -5.913 -9.084 1.00 90.44 93 ARG A C 1
ATOM 741 O O . ARG A 1 93 ? 10.729 -4.984 -8.726 1.00 90.44 93 ARG A O 1
ATOM 748 N N . ILE A 1 94 ? 8.760 -6.079 -8.664 1.00 91.06 94 ILE A N 1
ATOM 749 C CA . ILE A 1 94 ? 8.111 -5.198 -7.681 1.00 91.06 94 ILE A CA 1
ATOM 750 C C . ILE A 1 94 ? 8.705 -5.435 -6.293 1.00 91.06 94 ILE A C 1
ATOM 752 O O . ILE A 1 94 ? 9.059 -4.481 -5.601 1.00 91.06 94 ILE A O 1
ATOM 756 N N . ALA A 1 95 ? 8.854 -6.701 -5.897 1.00 91.38 95 ALA A N 1
ATOM 757 C CA . ALA A 1 95 ? 9.526 -7.047 -4.652 1.00 91.38 95 ALA A CA 1
ATOM 758 C C . ALA A 1 95 ? 11.007 -6.627 -4.703 1.00 91.38 95 ALA A C 1
ATOM 760 O O . ALA A 1 95 ? 11.509 -5.971 -3.789 1.00 91.38 95 ALA A O 1
ATOM 761 N N . GLY A 1 96 ? 11.695 -6.939 -5.803 1.00 89.81 96 GLY A N 1
ATOM 762 C CA . GLY A 1 96 ? 13.147 -6.833 -5.885 1.00 89.81 96 GLY A CA 1
ATOM 763 C C . GLY A 1 96 ? 13.834 -7.876 -4.998 1.00 89.81 96 GLY A C 1
ATOM 764 O O . GLY A 1 96 ? 13.193 -8.745 -4.408 1.00 89.81 96 GLY A O 1
ATOM 765 N N . GLN A 1 97 ? 15.159 -7.789 -4.889 1.00 90.12 97 GLN A N 1
ATOM 766 C CA . GLN A 1 97 ? 15.923 -8.668 -4.002 1.00 90.12 97 GLN A CA 1
ATOM 767 C C . GLN A 1 97 ? 15.548 -8.383 -2.541 1.00 90.12 97 GLN A C 1
ATOM 769 O O . GLN A 1 97 ? 15.655 -7.238 -2.105 1.00 90.12 97 GLN A O 1
ATOM 774 N N . ASP A 1 98 ? 15.088 -9.399 -1.810 1.00 89.50 98 ASP A N 1
ATOM 775 C CA . ASP A 1 98 ? 14.663 -9.318 -0.400 1.00 89.50 98 ASP A CA 1
ATOM 776 C C . ASP A 1 98 ? 13.625 -8.219 -0.100 1.00 89.50 98 ASP A C 1
ATOM 778 O O . ASP A 1 98 ? 13.566 -7.683 1.005 1.00 89.50 98 ASP A O 1
ATOM 782 N N . GLY A 1 99 ? 12.815 -7.823 -1.087 1.00 88.12 99 GLY A N 1
ATOM 783 C CA . GLY A 1 99 ? 11.847 -6.739 -0.897 1.00 88.12 99 GLY A CA 1
ATOM 784 C C . GLY A 1 99 ? 12.446 -5.328 -0.967 1.00 88.12 99 GLY A C 1
ATOM 785 O O . GLY A 1 99 ? 11.720 -4.359 -0.747 1.00 88.12 99 GLY A O 1
ATOM 786 N N . LYS A 1 100 ? 13.742 -5.158 -1.272 1.00 90.56 100 LYS A N 1
ATOM 787 C CA . LYS A 1 100 ? 14.422 -3.843 -1.249 1.00 90.56 100 LYS A CA 1
ATOM 788 C C . LYS A 1 100 ? 13.745 -2.796 -2.130 1.00 90.56 100 LYS A C 1
ATOM 790 O O . LYS A 1 100 ? 13.647 -1.634 -1.737 1.00 90.56 100 LYS A O 1
ATOM 795 N N . THR A 1 101 ? 13.272 -3.191 -3.311 1.00 90.25 101 THR A N 1
ATOM 796 C CA . THR A 1 101 ? 12.602 -2.267 -4.238 1.00 90.25 101 THR A CA 1
ATOM 797 C C . THR A 1 101 ? 11.268 -1.811 -3.667 1.00 90.25 101 THR A C 1
ATOM 799 O O . THR A 1 101 ? 11.012 -0.609 -3.631 1.00 90.25 101 THR A O 1
ATOM 802 N N . LYS A 1 102 ? 10.476 -2.743 -3.125 1.00 91.62 102 LYS A N 1
ATOM 803 C CA . LYS A 1 102 ? 9.249 -2.426 -2.391 1.00 91.62 102 LYS A CA 1
ATOM 804 C C . LYS A 1 102 ? 9.528 -1.436 -1.254 1.00 91.62 102 LYS A C 1
ATOM 806 O O . LYS A 1 102 ? 8.888 -0.393 -1.216 1.00 91.62 102 LYS A O 1
ATOM 811 N N . PHE A 1 103 ? 10.502 -1.713 -0.383 1.00 91.06 103 PHE A N 1
ATOM 812 C CA . PHE A 1 103 ? 10.839 -0.826 0.742 1.00 91.06 103 PHE A CA 1
ATOM 813 C C . PHE A 1 103 ? 11.300 0.565 0.295 1.00 91.06 103 PHE A C 1
ATOM 815 O O . PHE A 1 103 ? 10.957 1.566 0.918 1.00 91.06 103 PHE A O 1
ATOM 822 N N . THR A 1 104 ? 12.052 0.641 -0.804 1.00 90.12 104 THR A N 1
ATOM 823 C CA . THR A 1 104 ? 12.499 1.922 -1.366 1.00 90.12 104 THR A CA 1
ATOM 824 C C . THR A 1 104 ? 11.312 2.753 -1.843 1.00 90.12 104 THR A C 1
ATOM 826 O O . THR A 1 104 ? 11.261 3.948 -1.568 1.00 90.12 104 THR A O 1
ATOM 829 N N . ILE A 1 105 ? 10.344 2.122 -2.519 1.00 91.31 105 ILE A N 1
ATOM 830 C CA . ILE A 1 105 ? 9.111 2.788 -2.956 1.00 91.31 105 ILE A CA 1
ATOM 831 C C . ILE A 1 105 ? 8.294 3.219 -1.736 1.00 91.31 105 ILE A C 1
ATOM 833 O O . ILE A 1 105 ? 7.938 4.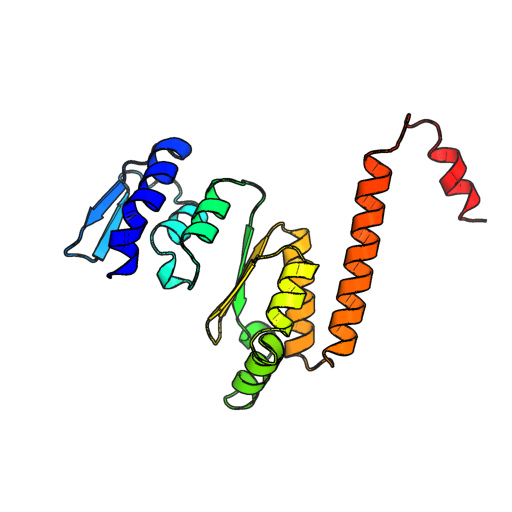385 -1.652 1.00 91.31 105 ILE A O 1
ATOM 837 N N . GLU A 1 106 ? 8.069 2.328 -0.765 1.00 90.94 106 GLU A N 1
ATOM 838 C CA . GLU A 1 106 ? 7.331 2.640 0.470 1.00 90.94 106 GLU A CA 1
ATOM 839 C C . GLU A 1 106 ? 7.901 3.863 1.198 1.00 90.94 106 GLU A C 1
ATOM 841 O O . GLU A 1 106 ? 7.148 4.759 1.583 1.00 90.94 106 GLU A O 1
ATOM 846 N N . ASN A 1 107 ? 9.227 3.927 1.346 1.00 89.50 107 ASN A N 1
ATOM 847 C CA . ASN A 1 107 ? 9.900 5.043 2.002 1.00 89.50 107 ASN A CA 1
ATOM 848 C C . ASN A 1 107 ? 9.839 6.333 1.169 1.00 89.50 107 ASN A C 1
ATOM 850 O O . ASN A 1 107 ? 9.652 7.416 1.718 1.00 89.50 107 ASN A O 1
ATOM 854 N N . ALA A 1 108 ? 9.965 6.219 -0.156 1.00 89.00 108 ALA A N 1
ATOM 855 C CA . ALA A 1 108 ? 9.898 7.351 -1.072 1.00 89.00 108 ALA A CA 1
ATOM 856 C C . ALA A 1 108 ? 8.513 8.011 -1.084 1.00 89.00 108 ALA A C 1
ATOM 858 O O . ALA A 1 108 ? 8.409 9.230 -0.970 1.00 89.00 108 ALA A O 1
ATOM 859 N N . SER A 1 109 ? 7.447 7.218 -1.206 1.00 88.12 109 SER A N 1
ATOM 860 C CA . SER A 1 109 ? 6.073 7.724 -1.259 1.00 88.12 109 SER A CA 1
ATOM 861 C C . SER A 1 109 ? 5.420 7.868 0.115 1.00 88.12 109 SER A C 1
ATOM 863 O O . SER A 1 109 ? 4.287 8.335 0.187 1.00 88.12 109 SER A O 1
ATOM 865 N N . ARG A 1 110 ? 6.090 7.486 1.212 1.00 87.94 110 ARG A N 1
ATOM 866 C CA . ARG A 1 110 ? 5.502 7.438 2.567 1.00 87.94 110 ARG A CA 1
ATOM 867 C C . ARG A 1 110 ? 4.176 6.666 2.581 1.00 87.94 110 ARG A C 1
ATOM 869 O O . ARG A 1 110 ? 3.173 7.115 3.134 1.00 87.94 110 ARG A O 1
ATOM 876 N N . THR A 1 111 ? 4.160 5.517 1.915 1.00 90.31 111 THR A N 1
ATOM 877 C CA . THR A 1 111 ? 2.981 4.647 1.778 1.00 90.31 111 THR A CA 1
ATOM 878 C C . THR A 1 111 ? 3.299 3.261 2.293 1.00 90.31 111 THR A C 1
ATOM 880 O O . THR A 1 111 ? 4.434 2.802 2.170 1.00 90.31 111 THR A O 1
ATOM 883 N N . ARG A 1 112 ? 2.281 2.543 2.762 1.00 89.31 112 ARG A N 1
ATOM 884 C CA . ARG A 1 112 ? 2.412 1.128 3.110 1.00 89.31 112 ARG A CA 1
ATOM 885 C C . ARG A 1 112 ? 1.884 0.262 1.975 1.00 89.31 112 ARG A C 1
ATOM 887 O O . ARG A 1 112 ? 0.740 0.433 1.559 1.00 89.31 112 ARG A O 1
ATOM 894 N N . ILE A 1 113 ? 2.707 -0.649 1.462 1.00 90.81 113 ILE A N 1
ATOM 895 C CA . ILE A 1 113 ? 2.364 -1.508 0.329 1.00 90.81 113 ILE A CA 1
ATOM 896 C C . ILE A 1 113 ? 2.272 -2.955 0.820 1.00 90.81 113 ILE A C 1
ATOM 898 O O . ILE A 1 113 ? 3.163 -3.491 1.479 1.00 90.81 113 ILE A O 1
ATOM 902 N N . VAL A 1 114 ? 1.198 -3.641 0.457 1.00 88.69 114 VAL A N 1
ATOM 903 C CA . VAL A 1 114 ? 1.029 -5.077 0.686 1.00 88.69 114 VAL A CA 1
ATOM 904 C C . VAL A 1 114 ? 0.913 -5.759 -0.664 1.00 88.69 114 VAL A C 1
ATOM 906 O O . VAL A 1 114 ? 0.156 -5.331 -1.532 1.00 88.69 114 VAL A O 1
ATOM 909 N N . LEU A 1 115 ? 1.704 -6.813 -0.849 1.00 88.31 115 LEU A N 1
ATOM 910 C CA . LEU A 1 115 ? 1.745 -7.580 -2.084 1.00 88.31 115 LEU A CA 1
ATOM 911 C C . LEU A 1 115 ? 1.169 -8.969 -1.803 1.00 88.31 115 LEU A C 1
ATOM 913 O O . LEU A 1 115 ? 1.739 -9.720 -1.015 1.00 88.31 115 LEU A O 1
ATOM 917 N N . ALA A 1 116 ? 0.035 -9.271 -2.429 1.00 86.44 116 ALA A N 1
ATOM 918 C CA . ALA A 1 116 ? -0.715 -10.515 -2.300 1.00 86.44 116 ALA A CA 1
ATOM 919 C C . ALA A 1 116 ? -0.822 -11.184 -3.678 1.00 86.44 116 ALA A C 1
ATOM 921 O O . ALA A 1 116 ? -1.879 -11.165 -4.314 1.00 86.44 116 ALA A O 1
ATOM 922 N N . ASP A 1 117 ? 0.302 -11.731 -4.150 1.00 84.19 117 ASP A N 1
ATOM 923 C CA . ASP A 1 117 ? 0.500 -12.382 -5.454 1.00 84.19 117 ASP A CA 1
ATOM 924 C C . ASP A 1 117 ? -0.014 -11.565 -6.650 1.00 84.19 117 ASP A C 1
ATOM 926 O O . ASP A 1 117 ? 0.739 -10.871 -7.328 1.00 8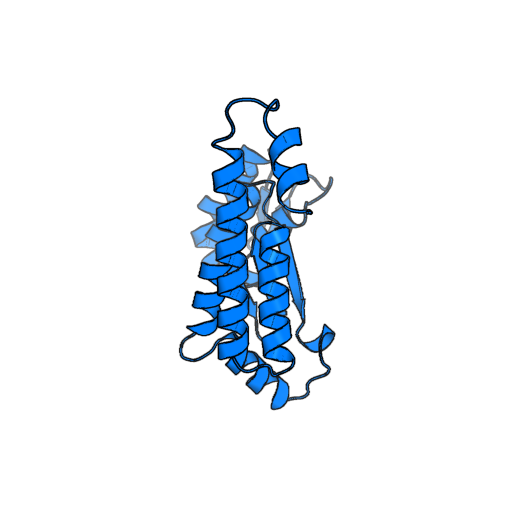4.19 117 ASP A O 1
ATOM 930 N N . THR A 1 118 ? -1.316 -11.645 -6.916 1.00 84.19 118 THR A N 1
ATOM 931 C CA . THR A 1 118 ? -1.997 -10.976 -8.030 1.00 84.19 118 THR A CA 1
ATOM 932 C C . THR A 1 118 ? -2.554 -9.602 -7.667 1.00 84.19 118 THR A C 1
ATOM 934 O O . THR A 1 118 ? -2.722 -8.763 -8.557 1.00 84.19 118 THR A O 1
ATOM 937 N N . LYS A 1 119 ? -2.826 -9.372 -6.379 1.00 88.12 119 LYS A N 1
ATOM 938 C CA . LYS A 1 119 ? -3.392 -8.136 -5.837 1.00 88.12 119 LYS A CA 1
ATOM 939 C C . LYS A 1 119 ? -2.318 -7.360 -5.095 1.00 88.12 119 LYS A C 1
ATOM 941 O O . LYS A 1 119 ? -1.537 -7.916 -4.327 1.00 88.12 119 LYS A O 1
ATOM 946 N N . ILE A 1 120 ? -2.297 -6.058 -5.320 1.00 90.19 120 ILE A N 1
ATOM 947 C CA . ILE A 1 120 ? -1.424 -5.119 -4.632 1.00 90.19 120 ILE A CA 1
ATOM 948 C C . ILE A 1 120 ? -2.319 -4.117 -3.929 1.00 90.19 120 ILE A C 1
ATOM 950 O O . ILE A 1 120 ? -3.236 -3.551 -4.526 1.00 90.19 120 ILE A O 1
ATOM 954 N N . HIS A 1 121 ? -2.045 -3.905 -2.654 1.00 89.19 121 HIS A N 1
ATOM 955 C CA . HIS A 1 121 ? -2.767 -2.962 -1.832 1.00 89.19 121 HIS A CA 1
ATOM 956 C C . HIS A 1 121 ? -1.821 -1.845 -1.401 1.00 89.19 121 HIS A C 1
ATOM 958 O O . HIS A 1 121 ? -0.702 -2.113 -0.963 1.00 89.19 121 HIS A O 1
ATOM 964 N N . ILE A 1 122 ? -2.257 -0.598 -1.542 1.00 91.12 122 ILE A N 1
ATOM 965 C CA . ILE A 1 122 ? -1.472 0.591 -1.210 1.00 91.12 122 ILE A CA 1
ATOM 966 C C . ILE A 1 122 ? -2.282 1.426 -0.226 1.00 91.12 122 ILE A C 1
ATOM 968 O O . ILE A 1 122 ? -3.436 1.764 -0.490 1.00 91.12 122 ILE A O 1
ATOM 972 N N . LEU A 1 123 ? -1.664 1.761 0.900 1.00 88.81 123 LEU A N 1
ATOM 973 C CA . LEU A 1 123 ? -2.206 2.656 1.911 1.00 88.81 123 LEU A CA 1
ATOM 974 C C . LEU A 1 123 ? -1.430 3.966 1.912 1.00 88.81 123 LEU A C 1
ATOM 976 O O . LEU A 1 123 ? -0.197 3.960 1.956 1.00 88.81 123 LEU A O 1
ATOM 980 N N . GLY A 1 124 ? -2.147 5.085 1.909 1.00 90.56 124 GLY A N 1
ATOM 981 C CA . GLY A 1 124 ? -1.537 6.409 1.960 1.00 90.56 124 GLY A CA 1
ATOM 982 C C . GLY A 1 124 ? -2.521 7.537 1.691 1.00 90.56 124 GLY A C 1
ATOM 983 O O . GLY A 1 124 ? -3.723 7.326 1.534 1.00 90.56 124 GLY A O 1
ATOM 984 N N . SER A 1 125 ? -1.993 8.752 1.609 1.00 89.12 125 SER A N 1
ATOM 985 C CA . SER A 1 125 ? -2.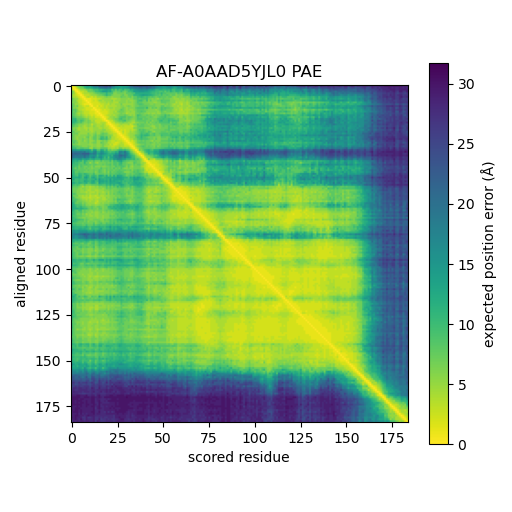726 9.897 1.072 1.00 89.12 125 SER A CA 1
ATOM 986 C C . SER A 1 125 ? -2.940 9.728 -0.433 1.00 89.12 125 SER A C 1
ATOM 988 O O . SER A 1 125 ? -2.133 9.106 -1.125 1.00 89.12 125 SER A O 1
ATOM 990 N N . PHE A 1 126 ? -4.001 10.325 -0.970 1.00 88.62 126 PHE A N 1
ATOM 991 C CA . PHE A 1 126 ? -4.384 10.157 -2.375 1.00 88.62 126 PHE A CA 1
ATOM 992 C C . PHE A 1 126 ? -3.271 10.519 -3.379 1.00 88.62 126 PHE A C 1
ATOM 994 O O . PHE A 1 126 ? -3.079 9.815 -4.370 1.00 88.62 126 PHE A O 1
ATOM 1001 N N . GLN A 1 127 ? -2.508 11.584 -3.118 1.00 88.88 127 GLN A N 1
ATOM 1002 C CA . GLN A 1 127 ? -1.384 11.996 -3.971 1.00 88.88 127 GLN A CA 1
ATOM 1003 C C . GLN A 1 127 ? -0.246 10.964 -3.945 1.00 88.88 127 GLN A C 1
ATOM 1005 O O . GLN A 1 127 ? 0.228 10.529 -4.993 1.00 88.88 127 GLN A O 1
ATOM 1010 N N . ASN A 1 128 ? 0.125 10.500 -2.753 1.00 90.38 128 ASN A N 1
ATOM 1011 C CA . ASN A 1 128 ? 1.195 9.523 -2.561 1.00 90.38 128 ASN A CA 1
ATOM 1012 C C . ASN A 1 128 ? 0.846 8.158 -3.162 1.00 90.38 128 ASN A C 1
ATOM 1014 O O . ASN A 1 128 ? 1.701 7.501 -3.757 1.00 90.38 128 ASN A O 1
ATOM 1018 N N . ILE A 1 129 ? -0.422 7.749 -3.055 1.00 91.62 129 ILE A N 1
ATOM 1019 C CA . ILE A 1 129 ? -0.922 6.521 -3.680 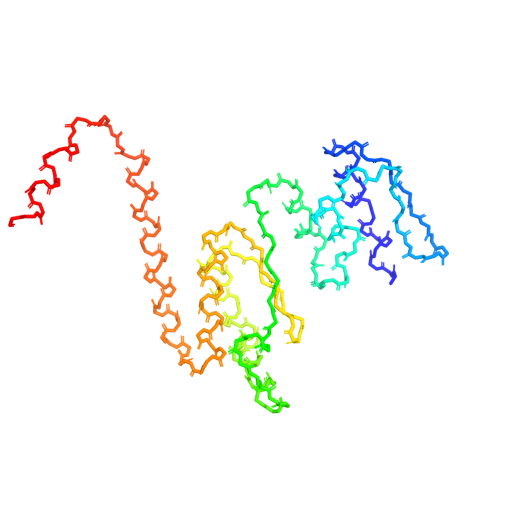1.00 91.62 129 ILE A CA 1
ATOM 1020 C C . ILE A 1 129 ? -0.740 6.581 -5.195 1.00 91.62 129 ILE A C 1
ATOM 1022 O O . ILE A 1 129 ? -0.290 5.597 -5.779 1.00 91.62 129 ILE A O 1
ATOM 1026 N N . LYS A 1 130 ? -1.046 7.716 -5.839 1.00 91.06 130 LYS A N 1
ATOM 1027 C CA . LYS A 1 130 ? -0.846 7.874 -7.289 1.00 91.06 130 LYS A CA 1
ATOM 1028 C C . LYS A 1 130 ? 0.618 7.706 -7.679 1.00 91.06 130 LYS A C 1
ATOM 1030 O O . LYS A 1 130 ? 0.914 6.932 -8.580 1.00 91.06 130 LYS A O 1
ATOM 1035 N N . VAL A 1 131 ? 1.529 8.340 -6.944 1.00 91.12 131 VAL A N 1
ATOM 1036 C CA . VAL A 1 131 ? 2.977 8.221 -7.184 1.00 91.12 131 VAL A CA 1
ATOM 1037 C C . VAL A 1 131 ? 3.450 6.770 -7.047 1.00 91.12 131 VAL A C 1
ATOM 1039 O O . VAL A 1 131 ? 4.147 6.252 -7.922 1.00 91.12 131 VAL A O 1
ATOM 1042 N N . ALA A 1 132 ? 3.043 6.087 -5.973 1.00 92.56 132 ALA A N 1
ATOM 1043 C CA . ALA A 1 132 ? 3.389 4.685 -5.745 1.00 92.56 132 ALA A CA 1
ATOM 1044 C C . ALA A 1 132 ? 2.813 3.772 -6.840 1.00 92.56 132 ALA A C 1
ATOM 1046 O O . ALA A 1 132 ? 3.499 2.881 -7.346 1.00 92.56 132 ALA A O 1
ATOM 1047 N N . ARG A 1 133 ? 1.564 4.022 -7.243 1.00 92.00 133 ARG A N 1
ATOM 1048 C CA . ARG A 1 133 ? 0.882 3.318 -8.329 1.00 92.00 133 ARG A CA 1
ATOM 1049 C C . ARG A 1 133 ? 1.638 3.488 -9.644 1.00 92.00 133 ARG A C 1
ATOM 1051 O O . ARG A 1 133 ? 1.947 2.481 -10.271 1.00 92.00 133 ARG A O 1
ATOM 1058 N N . ASP A 1 134 ? 2.008 4.705 -10.025 1.00 91.19 134 ASP A N 1
ATOM 1059 C CA . ASP A 1 134 ? 2.732 4.973 -11.274 1.00 91.19 134 ASP A CA 1
ATOM 1060 C C . ASP A 1 134 ? 4.116 4.303 -11.296 1.00 91.19 134 ASP A C 1
ATOM 1062 O O . ASP A 1 134 ? 4.537 3.745 -12.320 1.00 91.19 134 ASP A O 1
ATOM 1066 N N . ALA A 1 135 ? 4.806 4.274 -10.151 1.00 91.44 135 ALA A N 1
ATOM 1067 C CA . ALA A 1 135 ? 6.066 3.552 -9.994 1.00 91.44 135 ALA A CA 1
ATOM 1068 C C . ALA A 1 135 ? 5.886 2.033 -10.180 1.00 91.44 135 ALA A C 1
ATOM 1070 O O . ALA A 1 135 ? 6.639 1.403 -10.930 1.00 91.44 135 ALA A O 1
ATOM 1071 N N . ILE A 1 136 ? 4.860 1.442 -9.557 1.00 92.00 136 ILE A N 1
ATOM 1072 C CA . ILE A 1 136 ? 4.545 0.009 -9.679 1.00 92.00 136 ILE A CA 1
ATOM 1073 C C . ILE A 1 136 ? 4.122 -0.339 -11.112 1.00 92.00 136 ILE A C 1
ATOM 1075 O O . ILE A 1 136 ? 4.619 -1.313 -11.681 1.00 92.00 136 ILE A O 1
ATOM 1079 N N . VAL A 1 137 ? 3.268 0.476 -11.735 1.00 91.56 137 VAL A N 1
ATOM 1080 C CA . VAL A 1 137 ? 2.839 0.314 -13.133 1.00 91.56 137 VAL A CA 1
ATOM 1081 C C . VAL A 1 137 ? 4.050 0.347 -14.065 1.00 91.56 137 VAL A C 1
ATOM 1083 O O . VAL A 1 137 ? 4.197 -0.527 -14.919 1.00 91.56 137 VAL A O 1
ATOM 1086 N N . SER A 1 138 ? 4.978 1.284 -13.857 1.00 91.62 138 SER A N 1
ATOM 1087 C CA . SER A 1 138 ? 6.212 1.380 -14.648 1.00 91.62 138 SER A CA 1
ATOM 1088 C C . SER A 1 138 ? 7.085 0.125 -14.539 1.00 91.62 138 SER A C 1
ATOM 1090 O O . SER A 1 138 ? 7.662 -0.310 -15.544 1.00 91.62 138 SER A O 1
ATOM 1092 N N . LEU A 1 139 ? 7.159 -0.488 -13.350 1.00 90.31 139 LEU A N 1
ATOM 1093 C CA . LEU A 1 139 ? 7.868 -1.755 -13.131 1.00 90.31 139 LEU A CA 1
ATOM 1094 C C . LEU A 1 139 ? 7.181 -2.931 -13.839 1.00 90.31 139 LEU A C 1
ATOM 1096 O O . LEU A 1 139 ? 7.876 -3.747 -14.452 1.00 90.31 139 LEU A O 1
ATOM 1100 N N . ILE A 1 140 ? 5.845 -2.989 -13.812 1.00 90.19 140 ILE A N 1
ATOM 1101 C CA . ILE A 1 140 ? 5.041 -4.018 -14.499 1.00 90.19 140 ILE A CA 1
ATOM 1102 C C . ILE A 1 140 ? 5.194 -3.911 -16.022 1.00 90.19 140 ILE A C 1
ATOM 1104 O O . ILE A 1 140 ? 5.360 -4.925 -16.705 1.00 90.19 140 ILE A O 1
ATOM 1108 N N . LEU A 1 141 ? 5.186 -2.688 -16.563 1.00 89.81 141 LEU A N 1
ATOM 1109 C CA . LEU A 1 141 ? 5.363 -2.429 -17.997 1.00 89.81 141 LEU A CA 1
ATOM 1110 C C . LEU A 1 141 ? 6.761 -2.797 -18.499 1.00 89.81 141 LEU A C 1
ATOM 1112 O O . LEU A 1 141 ? 6.947 -3.058 -19.687 1.00 89.81 141 LEU A O 1
ATOM 1116 N N . GLY A 1 142 ? 7.729 -2.878 -17.591 1.00 88.69 142 GLY A N 1
ATOM 1117 C CA . GLY A 1 142 ? 9.055 -3.382 -17.880 1.00 88.69 142 GLY A CA 1
ATOM 1118 C C . GLY A 1 142 ? 10.165 -2.339 -17.817 1.00 88.69 142 GLY A C 1
ATOM 1119 O O . GLY A 1 142 ? 11.302 -2.665 -18.166 1.00 88.69 142 GLY A O 1
ATOM 1120 N N . SER A 1 143 ? 9.889 -1.138 -17.305 1.00 89.31 143 SER A N 1
ATOM 1121 C CA . SER A 1 143 ? 10.893 -0.080 -17.148 1.00 89.31 143 SER A CA 1
ATOM 1122 C C . SER A 1 143 ? 12.033 -0.506 -16.214 1.00 89.31 143 SER A C 1
ATOM 1124 O O . SER A 1 143 ? 11.772 -1.126 -15.176 1.00 89.31 143 SER A O 1
ATOM 1126 N N . PRO A 1 144 ? 13.299 -0.189 -16.540 1.00 90.31 144 PRO A N 1
ATOM 1127 C CA . PRO A 1 144 ? 14.424 -0.526 -15.675 1.00 90.31 144 PRO A CA 1
ATOM 1128 C C . PRO A 1 144 ? 14.269 0.156 -14.303 1.00 90.31 144 PRO A C 1
ATOM 1130 O O . PRO A 1 144 ? 13.853 1.317 -14.251 1.00 90.31 144 PRO A O 1
ATOM 1133 N N . PRO A 1 145 ? 14.629 -0.515 -13.191 1.00 86.81 145 PRO A N 1
ATOM 1134 C CA . PRO A 1 145 ? 14.421 0.017 -11.841 1.00 86.81 145 PRO A CA 1
ATOM 1135 C C . PRO A 1 145 ? 15.165 1.339 -11.608 1.00 86.81 145 PRO A C 1
ATOM 1137 O O . PRO A 1 145 ? 14.653 2.209 -10.913 1.00 86.81 145 PRO A O 1
ATOM 1140 N N . GLY A 1 146 ? 16.312 1.550 -12.267 1.00 88.88 146 GLY A N 1
ATOM 1141 C CA . GLY A 1 146 ? 17.045 2.819 -12.206 1.00 88.88 146 GLY A CA 1
ATOM 1142 C C . GLY A 1 146 ? 16.218 4.030 -12.657 1.00 88.88 146 GLY A C 1
ATOM 1143 O O . GLY A 1 146 ? 16.273 5.077 -12.017 1.00 88.88 146 GLY A O 1
ATOM 1144 N N . LYS A 1 147 ? 15.384 3.877 -13.697 1.00 88.75 147 LYS A N 1
ATOM 1145 C CA . LYS A 1 147 ? 14.482 4.946 -14.160 1.00 88.75 147 LYS A CA 1
ATOM 1146 C C . LYS A 1 147 ? 13.384 5.236 -13.135 1.00 88.75 147 LYS A C 1
ATOM 1148 O O . LYS A 1 147 ? 13.016 6.389 -12.942 1.00 88.75 147 LYS A O 1
ATOM 1153 N N . VAL A 1 148 ? 12.885 4.198 -12.467 1.00 88.50 148 VAL A N 1
ATOM 1154 C CA . VAL A 1 148 ? 11.848 4.328 -11.435 1.00 88.50 148 VAL A CA 1
ATOM 1155 C C . VAL A 1 148 ? 12.403 5.055 -10.210 1.00 88.50 148 VAL A C 1
ATOM 1157 O O . VAL A 1 148 ? 11.767 5.980 -9.718 1.00 88.50 148 VAL A O 1
ATOM 1160 N N . TYR A 1 149 ? 13.622 4.725 -9.773 1.00 87.38 149 TYR A N 1
ATOM 1161 C CA . TYR A 1 149 ? 14.279 5.436 -8.671 1.00 87.38 149 TYR A CA 1
ATOM 1162 C C . TYR A 1 149 ? 14.552 6.908 -8.993 1.00 87.38 149 TYR A C 1
ATOM 1164 O O . TYR A 1 149 ? 14.340 7.764 -8.137 1.00 87.38 149 TYR A O 1
ATOM 1172 N N . ALA A 1 150 ? 14.968 7.215 -10.225 1.00 86.12 150 ALA A N 1
ATOM 1173 C CA . ALA A 1 150 ? 15.141 8.598 -10.663 1.00 86.12 150 ALA A CA 1
ATOM 1174 C C . ALA A 1 150 ? 13.815 9.378 -10.619 1.00 86.12 150 ALA A C 1
ATOM 1176 O O . ALA A 1 150 ? 13.776 10.474 -10.068 1.00 86.12 150 ALA A O 1
ATOM 1177 N N . GLY A 1 151 ? 12.724 8.784 -11.117 1.00 84.69 151 GLY A N 1
ATOM 1178 C CA . GLY A 1 151 ? 11.394 9.397 -11.064 1.00 84.69 151 GLY A CA 1
ATOM 1179 C C . GLY A 1 151 ? 10.907 9.651 -9.635 1.00 84.69 151 GLY A C 1
ATOM 1180 O O . GLY A 1 151 ? 10.408 10.733 -9.341 1.00 84.69 151 GLY A O 1
ATOM 1181 N N . LEU A 1 152 ? 11.113 8.693 -8.725 1.00 84.69 152 LEU A N 1
ATOM 1182 C CA . LEU A 1 152 ? 10.756 8.849 -7.310 1.00 84.69 152 LEU A CA 1
ATOM 1183 C C . LEU A 1 152 ? 11.544 9.976 -6.636 1.00 84.69 152 LEU A C 1
ATOM 1185 O O . LEU A 1 152 ? 10.967 10.750 -5.877 1.00 84.69 152 LEU A O 1
ATOM 1189 N N . ARG A 1 153 ? 12.842 10.102 -6.934 1.00 81.12 153 ARG A N 1
ATOM 1190 C CA . ARG A 1 153 ? 13.686 11.161 -6.369 1.00 81.12 153 ARG A CA 1
ATOM 1191 C C . ARG A 1 153 ? 13.207 12.553 -6.771 1.00 81.12 153 ARG A C 1
ATOM 1193 O O . ARG A 1 153 ? 13.099 13.415 -5.905 1.00 81.12 153 ARG A O 1
ATOM 1200 N N . THR A 1 154 ? 12.879 12.754 -8.047 1.00 79.50 154 THR A N 1
ATOM 1201 C CA . THR A 1 154 ? 12.340 14.036 -8.519 1.00 79.50 154 THR A CA 1
ATOM 1202 C C . THR A 1 154 ? 11.076 14.405 -7.751 1.00 79.50 154 THR A C 1
ATOM 1204 O 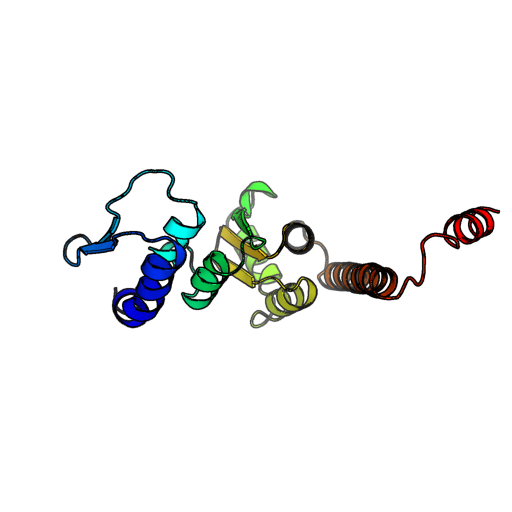O . THR A 1 154 ? 10.961 15.526 -7.277 1.00 79.50 154 THR A O 1
ATOM 1207 N N . ILE A 1 155 ? 10.159 13.455 -7.556 1.00 75.19 155 ILE A N 1
ATOM 1208 C CA . ILE A 1 155 ? 8.880 13.708 -6.877 1.00 75.19 155 ILE A CA 1
ATOM 1209 C C . ILE A 1 155 ? 9.082 14.077 -5.399 1.00 75.19 155 ILE A C 1
ATOM 1211 O O . ILE A 1 155 ? 8.415 14.986 -4.907 1.00 75.19 155 ILE A O 1
ATOM 1215 N N . ILE A 1 156 ? 10.027 13.430 -4.708 1.00 71.56 156 ILE A N 1
ATOM 1216 C CA . ILE A 1 156 ? 10.383 13.780 -3.322 1.00 71.56 156 ILE A CA 1
ATOM 1217 C C . ILE A 1 156 ? 10.933 15.211 -3.244 1.00 71.56 156 ILE A C 1
ATOM 1219 O O . ILE A 1 156 ? 10.547 15.962 -2.350 1.00 71.56 156 ILE A O 1
ATOM 1223 N N . GLU A 1 157 ? 11.814 15.594 -4.173 1.00 62.22 157 GLU A N 1
ATOM 1224 C CA . GLU A 1 157 ? 12.401 16.939 -4.211 1.00 62.22 157 GLU A CA 1
ATOM 1225 C C . GLU A 1 157 ? 11.331 18.015 -4.472 1.00 62.22 157 GLU A C 1
ATOM 1227 O O . GLU A 1 157 ? 11.345 19.056 -3.815 1.00 62.22 157 GLU A O 1
ATOM 1232 N N . VAL A 1 158 ? 10.352 17.756 -5.351 1.00 60.50 158 VAL A N 1
ATOM 1233 C CA . VAL A 1 158 ? 9.283 18.734 -5.636 1.00 60.50 158 VAL A CA 1
ATOM 1234 C C . VAL A 1 158 ? 8.306 18.882 -4.461 1.00 60.50 158 VAL A C 1
ATOM 1236 O O . VAL A 1 158 ? 7.897 20.000 -4.158 1.00 60.50 158 VAL A O 1
ATOM 1239 N N . GLY A 1 159 ? 7.963 17.790 -3.765 1.00 54.66 159 GLY A N 1
ATOM 1240 C CA . GLY A 1 159 ? 7.094 17.847 -2.578 1.00 54.66 159 GLY A CA 1
ATOM 1241 C C . GLY A 1 159 ? 7.729 18.605 -1.407 1.00 54.66 159 GLY A C 1
ATOM 1242 O O . GLY A 1 159 ? 7.057 19.345 -0.696 1.00 54.66 159 GLY A O 1
ATOM 1243 N N . PHE A 1 160 ? 9.052 18.514 -1.253 1.00 50.03 160 PHE A N 1
ATOM 1244 C CA . PHE A 1 160 ? 9.778 19.305 -0.254 1.00 50.03 160 PHE A CA 1
ATOM 1245 C C . PHE A 1 160 ? 9.758 20.811 -0.559 1.00 50.03 160 PHE A C 1
ATOM 1247 O O . PHE A 1 160 ? 9.730 21.630 0.360 1.00 50.03 160 PHE A O 1
ATOM 1254 N N . LEU A 1 161 ? 9.757 21.180 -1.843 1.00 48.22 161 LEU A N 1
ATOM 1255 C CA . LEU A 1 161 ? 9.661 22.571 -2.280 1.00 48.22 161 LEU A CA 1
ATOM 1256 C C . LEU A 1 161 ? 8.236 23.136 -2.183 1.00 48.22 161 LEU A C 1
ATOM 1258 O O . LEU A 1 161 ? 8.106 24.344 -2.044 1.00 48.22 161 LEU A O 1
ATOM 1262 N N . SER A 1 162 ? 7.163 22.341 -2.203 1.00 49.53 162 SER A N 1
ATOM 1263 C CA . SER A 1 162 ? 5.827 22.900 -1.927 1.00 49.53 162 SER A CA 1
ATOM 1264 C C . SER A 1 162 ? 5.636 23.202 -0.444 1.00 49.53 162 SER A C 1
ATOM 1266 O O . SER A 1 162 ? 5.175 24.287 -0.094 1.00 49.53 162 SER A O 1
ATOM 1268 N N . ASP A 1 163 ? 6.045 22.280 0.426 1.00 46.66 163 ASP A N 1
ATOM 1269 C CA . ASP A 1 163 ? 5.740 22.365 1.858 1.00 46.66 163 ASP A CA 1
ATOM 1270 C C . ASP A 1 163 ? 6.612 23.425 2.552 1.00 46.66 163 ASP A C 1
ATOM 1272 O O . ASP A 1 163 ? 6.117 24.228 3.341 1.00 46.66 163 ASP A O 1
ATOM 1276 N N . HIS A 1 164 ? 7.892 23.538 2.173 1.00 44.25 164 HIS A N 1
ATOM 1277 C CA . HIS A 1 164 ? 8.783 24.552 2.746 1.00 44.25 164 HIS A CA 1
ATOM 1278 C C . HIS A 1 164 ? 8.442 25.992 2.320 1.00 44.25 164 HIS A C 1
ATOM 1280 O O . HIS A 1 164 ? 8.760 26.933 3.043 1.00 44.25 164 HIS A O 1
ATOM 1286 N N . TRP A 1 165 ? 7.802 26.191 1.162 1.00 47.19 165 TRP A N 1
ATOM 1287 C CA . TRP A 1 165 ? 7.379 27.524 0.714 1.00 47.19 165 TRP A CA 1
ATOM 1288 C C . TRP A 1 165 ? 6.038 27.957 1.317 1.00 47.19 165 TRP A C 1
ATOM 1290 O O . TRP A 1 165 ? 5.822 29.156 1.475 1.00 47.19 165 TRP A O 1
ATOM 1300 N N . ILE A 1 166 ? 5.161 27.018 1.689 1.00 52.53 166 ILE A N 1
ATOM 1301 C CA . ILE A 1 166 ? 3.876 27.323 2.342 1.00 52.53 166 ILE A CA 1
ATOM 1302 C C . ILE A 1 166 ? 4.089 27.749 3.803 1.00 52.53 166 ILE A C 1
ATOM 1304 O O . ILE A 1 166 ? 3.465 28.712 4.248 1.00 52.53 166 ILE A O 1
ATOM 1308 N N . ASP A 1 167 ? 5.026 27.121 4.517 1.00 50.34 167 ASP A N 1
ATOM 1309 C CA . ASP A 1 167 ? 5.277 27.414 5.937 1.00 50.34 167 ASP A CA 1
ATOM 1310 C C . ASP A 1 167 ? 6.097 28.697 6.182 1.00 50.34 167 ASP A C 1
ATOM 1312 O O . ASP A 1 167 ? 6.142 29.207 7.301 1.00 50.34 167 ASP A O 1
ATOM 1316 N N . ASN A 1 168 ? 6.737 29.245 5.144 1.00 45.22 168 ASN A N 1
ATOM 1317 C CA . ASN A 1 168 ? 7.679 30.365 5.248 1.00 45.22 168 ASN A CA 1
ATOM 1318 C C . ASN A 1 168 ? 7.255 31.601 4.433 1.00 45.22 168 ASN A C 1
ATOM 1320 O O . ASN A 1 168 ? 8.101 32.409 4.053 1.00 45.22 168 ASN A O 1
ATOM 1324 N N . MET A 1 169 ? 5.955 31.773 4.160 1.00 46.88 169 MET A N 1
ATOM 1325 C CA . MET A 1 169 ? 5.422 32.996 3.544 1.00 46.88 169 MET A CA 1
ATOM 1326 C C . MET A 1 169 ? 4.996 34.030 4.601 1.00 46.88 169 MET A C 1
ATOM 1328 O O . MET A 1 169 ? 3.857 33.991 5.073 1.00 46.88 169 MET A O 1
ATOM 1332 N N . PRO A 1 170 ? 5.833 35.031 4.939 1.00 50.41 170 PRO A N 1
ATOM 1333 C CA . PRO A 1 170 ? 5.347 36.250 5.557 1.00 50.41 170 PRO A CA 1
ATOM 1334 C C . PRO A 1 170 ? 4.624 37.083 4.486 1.00 50.41 170 PRO A C 1
ATOM 1336 O O . PRO A 1 170 ? 5.245 37.783 3.694 1.00 50.41 170 PRO A O 1
ATOM 1339 N N . ASN A 1 171 ? 3.292 37.028 4.513 1.00 48.81 171 ASN A N 1
ATOM 1340 C CA . ASN A 1 171 ? 2.346 37.943 3.860 1.00 48.81 171 ASN A CA 1
ATOM 1341 C C . ASN A 1 171 ? 2.265 37.917 2.312 1.00 48.81 171 ASN A C 1
ATOM 1343 O O . ASN A 1 171 ? 3.217 38.173 1.583 1.00 48.81 171 ASN A O 1
ATOM 1347 N N . LEU A 1 172 ? 1.030 37.739 1.824 1.00 51.31 172 LEU A N 1
ATOM 1348 C CA . LEU A 1 172 ? 0.552 37.634 0.429 1.00 51.31 172 LEU A CA 1
ATOM 1349 C C . LEU A 1 172 ? 0.909 38.785 -0.546 1.00 51.31 172 LEU A C 1
ATOM 1351 O O . LEU A 1 172 ? 0.469 38.766 -1.694 1.00 51.31 172 LEU A O 1
ATOM 1355 N N . VAL A 1 173 ? 1.680 39.794 -0.138 1.00 52.16 173 VAL A N 1
ATOM 1356 C CA . VAL A 1 173 ? 1.888 41.031 -0.922 1.00 52.16 173 VAL A CA 1
ATOM 1357 C C . VAL A 1 173 ? 3.057 40.922 -1.916 1.00 52.16 173 VAL A C 1
ATOM 1359 O O . VAL A 1 173 ? 3.121 41.680 -2.879 1.00 52.16 173 VAL A O 1
ATOM 1362 N N . THR A 1 174 ? 3.966 39.958 -1.759 1.00 51.34 174 THR A N 1
ATOM 1363 C CA . THR A 1 174 ? 5.148 39.805 -2.636 1.00 51.34 174 THR A CA 1
ATOM 1364 C C . THR A 1 174 ? 4.936 38.873 -3.836 1.00 51.34 174 THR A C 1
ATOM 1366 O O . THR A 1 174 ? 5.784 38.820 -4.730 1.00 51.34 174 THR A O 1
ATOM 1369 N N . PHE A 1 175 ? 3.793 38.183 -3.915 1.00 47.38 175 PHE A N 1
ATOM 1370 C CA . PHE A 1 175 ? 3.531 37.155 -4.934 1.00 47.38 175 PHE A CA 1
ATOM 1371 C C . PHE A 1 175 ? 3.390 37.721 -6.360 1.00 47.38 175 PHE A C 1
ATOM 1373 O O . PHE A 1 175 ? 3.738 37.054 -7.334 1.00 47.38 175 PHE A O 1
ATOM 1380 N N . THR A 1 176 ? 2.948 38.973 -6.512 1.00 47.78 176 THR A N 1
ATOM 1381 C CA . THR A 1 176 ? 2.781 39.614 -7.829 1.00 47.78 176 THR A CA 1
ATOM 1382 C C . THR A 1 176 ? 4.094 40.055 -8.475 1.00 47.78 176 THR A C 1
ATOM 1384 O O . THR A 1 176 ? 4.159 40.110 -9.699 1.00 47.78 176 THR A O 1
ATOM 1387 N N . ASN A 1 177 ? 5.163 40.302 -7.709 1.00 43.12 177 ASN A N 1
ATOM 1388 C CA . ASN A 1 177 ? 6.441 40.757 -8.280 1.00 43.12 177 ASN A CA 1
ATOM 1389 C C . ASN A 1 177 ? 7.376 39.613 -8.706 1.00 43.12 177 ASN A C 1
ATOM 1391 O O . ASN A 1 177 ? 8.197 39.805 -9.600 1.00 43.12 177 ASN A O 1
ATOM 1395 N N . ILE A 1 178 ? 7.248 38.416 -8.125 1.00 50.16 178 ILE A N 1
ATOM 1396 C CA . ILE A 1 178 ? 8.143 37.289 -8.448 1.00 50.16 178 ILE A CA 1
ATOM 1397 C C . ILE A 1 178 ? 7.678 36.541 -9.707 1.00 50.16 178 ILE A C 1
ATOM 1399 O O . ILE A 1 178 ? 8.507 36.176 -10.540 1.00 50.16 178 ILE A O 1
ATOM 1403 N N . ILE A 1 179 ? 6.364 36.389 -9.920 1.00 50.12 179 ILE A N 1
ATOM 1404 C CA . ILE A 1 179 ? 5.840 35.723 -11.129 1.00 50.12 179 ILE A CA 1
ATOM 1405 C C . ILE A 1 179 ? 6.152 36.536 -12.397 1.00 50.12 179 ILE A C 1
ATOM 1407 O O . ILE A 1 179 ? 6.467 35.957 -13.435 1.00 50.12 179 ILE A O 1
ATOM 1411 N N . VAL A 1 180 ? 6.152 37.871 -12.315 1.00 46.47 180 VAL A N 1
ATOM 1412 C CA . VAL A 1 180 ? 6.426 38.744 -13.473 1.00 46.47 180 VAL A CA 1
ATOM 1413 C C . VAL A 1 180 ? 7.905 38.725 -13.882 1.00 46.47 180 VAL A C 1
ATOM 1415 O O . VAL A 1 180 ? 8.213 38.967 -15.046 1.00 46.47 180 VAL A O 1
ATOM 1418 N N . SER A 1 181 ? 8.829 38.370 -12.981 1.00 44.22 181 SER A N 1
ATOM 1419 C CA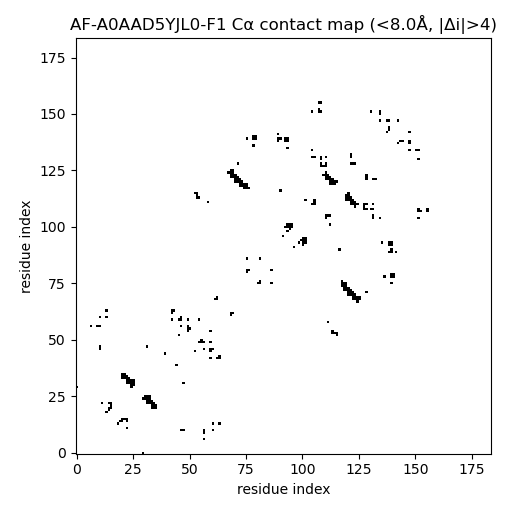 . SER A 1 181 ? 10.265 38.348 -13.296 1.00 44.22 181 SER A CA 1
ATOM 1420 C C . SER A 1 181 ? 10.801 36.987 -13.763 1.00 44.22 181 SER A C 1
ATOM 1422 O O . SER A 1 181 ? 11.921 36.939 -14.259 1.00 44.22 181 SER A O 1
ATOM 1424 N N . CYS A 1 182 ? 10.037 35.895 -13.631 1.00 43.88 182 CYS A N 1
ATOM 1425 C CA . CYS A 1 182 ? 10.401 34.582 -14.194 1.00 43.88 182 CYS A CA 1
ATOM 1426 C C . CYS A 1 182 ? 9.876 34.357 -15.622 1.00 43.88 182 CYS A C 1
ATOM 1428 O O . CYS A 1 182 ? 10.280 33.396 -16.270 1.00 43.88 182 CYS A O 1
ATOM 1430 N N . PHE A 1 183 ? 8.977 35.216 -16.112 1.00 40.19 183 PHE A N 1
ATOM 1431 C CA . PHE A 1 183 ? 8.387 35.123 -17.454 1.00 40.19 183 PHE A CA 1
ATOM 1432 C C . PHE A 1 183 ? 8.838 36.261 -18.385 1.00 40.19 183 PHE A C 1
ATOM 1434 O O . PHE A 1 183 ? 8.081 36.701 -19.255 1.00 40.19 183 PHE A O 1
ATOM 1441 N N . ARG A 1 184 ? 10.078 36.731 -18.216 1.00 37.09 184 ARG A N 1
ATOM 1442 C CA . ARG A 1 184 ? 10.750 37.613 -19.171 1.00 37.09 184 ARG A CA 1
ATOM 1443 C C . ARG A 1 184 ? 12.176 37.158 -19.437 1.00 37.09 184 ARG A C 1
ATOM 1445 O O . ARG A 1 184 ? 12.824 36.706 -18.471 1.00 37.09 184 ARG A O 1
#

pLDDT: mean 75.63, std 15.08, range [37.09, 92.56]

Organism: NCBI:txid2056292

Radius of gyration: 21.1 Å; Cα contacts (8 Å, |Δi|>4): 180; chains: 1; bounding box: 43×62×42 Å

Nearest PDB structures (foldseek):
  7mqa-assembly1_SW  TM=8.671E-01  e=6.150E-18  Homo sapiens
  6zqe-assembly1_JJ  TM=8.682E-01  e=4.335E-18  Saccharomyces cerevisiae S288C
  6zqa-assembly1_JJ  TM=8.778E-01  e=4.871E-18  Saccharomyces cerevisiae S288C
  7d5t-assembly1_RT  TM=8.702E-01  e=2.491E-17  Saccharomyces cerevisiae S288C
  7wts-assembly1_x  TM=8.596E-01  e=3.745E-17  Homo sapiens

Mean predicted aligned error: 11.69 Å